Protein AF-0000000075213712 (afdb_homodimer)

Structure (mmCIF, N/CA/C/O backbone):
data_AF-0000000075213712-model_v1
#
loop_
_entity.id
_entity.type
_entity.pdbx_description
1 polymer A0A1T4L1N9_9FIRM
#
loop_
_atom_site.group_PDB
_atom_site.id
_atom_site.type_symbol
_atom_site.label_atom_id
_atom_site.label_alt_id
_atom_site.label_comp_id
_atom_site.label_asym_id
_atom_site.label_entity_id
_atom_site.label_seq_id
_atom_site.pdbx_PDB_ins_code
_atom_site.Cartn_x
_atom_site.Cartn_y
_atom_site.Cartn_z
_atom_site.occupancy
_atom_site.B_iso_or_equiv
_atom_site.auth_seq_id
_atom_site.auth_comp_id
_atom_site.auth_asym_id
_atom_site.auth_atom_id
_atom_site.pdbx_PDB_model_num
ATOM 1 N N . MET A 1 1 ? -7.969 30.125 -0.259 1 93.69 1 MET A N 1
ATOM 2 C CA . MET A 1 1 ? -7.184 28.891 -0.167 1 93.69 1 MET A CA 1
ATOM 3 C C . MET A 1 1 ? -7.098 28.203 -1.523 1 93.69 1 MET A C 1
ATOM 5 O O . MET A 1 1 ? -8.094 28.109 -2.24 1 93.69 1 MET A O 1
ATOM 9 N N . ASN A 1 2 ? -5.906 27.797 -1.93 1 97.62 2 ASN A N 1
ATOM 10 C CA . ASN A 1 2 ? -5.688 27.094 -3.189 1 97.62 2 ASN A CA 1
ATOM 11 C C . ASN A 1 2 ? -5.047 25.719 -2.963 1 97.62 2 ASN A C 1
ATOM 13 O O . ASN A 1 2 ? -4.152 25.578 -2.129 1 97.62 2 ASN A O 1
ATOM 17 N N . ILE A 1 3 ? -5.508 24.75 -3.732 1 98.44 3 ILE A N 1
ATOM 18 C CA . ILE A 1 3 ? -4.883 23.422 -3.725 1 98.44 3 ILE A CA 1
ATOM 19 C C . ILE A 1 3 ? -4.055 23.25 -4.996 1 98.44 3 ILE A C 1
ATOM 21 O O . ILE A 1 3 ? -4.555 23.438 -6.105 1 98.44 3 ILE A O 1
ATOM 25 N N . GLU A 1 4 ? -2.814 22.891 -4.785 1 97.81 4 GLU A N 1
ATOM 26 C CA . GLU A 1 4 ? -1.864 22.781 -5.887 1 97.81 4 GLU A CA 1
ATOM 27 C C . GLU A 1 4 ? -1.075 21.469 -5.805 1 97.81 4 GLU A C 1
ATOM 29 O O . GLU A 1 4 ? -0.96 20.875 -4.73 1 97.81 4 GLU A O 1
ATOM 34 N N . LYS A 1 5 ? -0.564 21.109 -6.992 1 97.94 5 LYS A N 1
ATOM 35 C CA . LYS A 1 5 ? 0.414 20.031 -6.992 1 97.94 5 LYS A CA 1
ATOM 36 C C . LYS A 1 5 ? 1.696 20.453 -6.277 1 97.94 5 LYS A C 1
ATOM 38 O O . LYS A 1 5 ? 2.162 21.578 -6.438 1 97.94 5 LYS A O 1
ATOM 43 N N . PHE A 1 6 ? 2.254 19.594 -5.527 1 98.62 6 PHE A N 1
ATOM 44 C CA . PHE A 1 6 ? 3.521 19.828 -4.848 1 98.62 6 PHE A CA 1
ATOM 45 C C . PHE A 1 6 ? 4.652 20 -5.852 1 98.62 6 PHE A C 1
ATOM 47 O O . PHE A 1 6 ? 4.902 19.109 -6.668 1 98.62 6 PHE A O 1
ATOM 54 N N . GLU A 1 7 ? 5.266 21.109 -5.844 1 98.19 7 GLU A N 1
ATOM 55 C CA . GLU A 1 7 ? 6.414 21.438 -6.68 1 98.19 7 GLU A CA 1
ATOM 56 C C . GLU A 1 7 ? 7.566 21.984 -5.848 1 98.19 7 GLU A C 1
ATOM 58 O O . GLU A 1 7 ? 7.418 22.219 -4.645 1 98.19 7 GLU A O 1
ATOM 63 N N . GLU A 1 8 ? 8.664 22.219 -6.508 1 98.12 8 GLU A N 1
ATOM 64 C CA . GLU A 1 8 ? 9.867 22.672 -5.816 1 98.12 8 GLU A CA 1
ATOM 65 C C . GLU A 1 8 ? 9.609 23.984 -5.07 1 98.12 8 GLU A C 1
ATOM 67 O O . GLU A 1 8 ? 10.164 24.203 -3.986 1 98.12 8 GLU A O 1
ATOM 72 N N . LYS A 1 9 ? 8.781 24.812 -5.57 1 98.25 9 LYS A N 1
ATOM 73 C CA . LYS A 1 9 ? 8.516 26.109 -4.953 1 98.25 9 LYS A CA 1
ATOM 74 C C . LYS A 1 9 ? 7.828 25.938 -3.6 1 98.25 9 LYS A C 1
ATOM 76 O O . LYS A 1 9 ? 7.809 26.859 -2.785 1 98.25 9 LYS A O 1
ATOM 81 N N . HIS A 1 10 ? 7.238 24.828 -3.391 1 98.62 10 HIS A N 1
ATOM 82 C CA . HIS A 1 10 ? 6.508 24.562 -2.154 1 98.62 10 HIS A CA 1
ATOM 83 C C . HIS A 1 10 ? 7.41 23.906 -1.115 1 98.62 10 HIS A C 1
ATOM 85 O O . HIS A 1 10 ? 7 23.703 0.031 1 98.62 10 HIS A O 1
ATOM 91 N N . LEU A 1 11 ? 8.594 23.516 -1.468 1 98.5 11 LEU A N 1
ATOM 92 C CA . LEU A 1 11 ? 9.453 22.641 -0.674 1 98.5 11 LEU A CA 1
ATOM 93 C C . LEU A 1 11 ? 9.719 23.25 0.701 1 98.5 11 LEU A C 1
ATOM 95 O O . LEU A 1 11 ? 9.609 22.547 1.718 1 98.5 11 LEU A O 1
ATOM 99 N N . ASP A 1 12 ? 10.07 24.516 0.761 1 98.62 12 ASP A N 1
ATOM 100 C CA . ASP A 1 12 ? 10.344 25.172 2.043 1 98.62 12 ASP A CA 1
ATOM 101 C C . ASP A 1 12 ? 9.133 25.078 2.969 1 98.62 12 ASP A C 1
ATOM 103 O O . ASP A 1 12 ? 9.273 24.797 4.156 1 98.62 12 ASP A O 1
ATOM 107 N N . GLY A 1 13 ? 7.984 25.391 2.459 1 98.69 13 GLY A N 1
ATOM 108 C CA . GLY A 1 13 ? 6.762 25.344 3.242 1 98.69 13 GLY A CA 1
ATOM 109 C C . GLY A 1 13 ? 6.406 23.953 3.736 1 98.69 13 GLY A C 1
ATOM 110 O O . GLY A 1 13 ? 6.027 23.781 4.895 1 98.69 13 GLY A O 1
ATOM 111 N N . VAL A 1 14 ? 6.551 22.969 2.904 1 98.75 14 VAL A N 1
ATOM 112 C CA . VAL A 1 14 ? 6.223 21.609 3.277 1 98.75 14 VAL A CA 1
ATOM 113 C C . VAL A 1 14 ? 7.219 21.094 4.316 1 98.75 14 VAL A C 1
ATOM 115 O O . VAL A 1 14 ? 6.844 20.391 5.254 1 98.75 14 VAL A O 1
ATOM 118 N N . GLU A 1 15 ? 8.508 21.469 4.09 1 98.62 15 GLU A N 1
ATOM 119 C CA . GLU A 1 15 ? 9.508 21.109 5.086 1 98.62 15 GLU A CA 1
ATOM 120 C C . GLU A 1 15 ? 9.164 21.703 6.449 1 98.62 15 GLU A C 1
ATOM 122 O O . GLU A 1 15 ? 9.305 21.031 7.477 1 98.62 15 GLU A O 1
ATOM 127 N N . LYS A 1 16 ? 8.75 22.938 6.469 1 98.62 16 LYS A N 1
ATOM 128 C CA . LYS A 1 16 ? 8.328 23.594 7.707 1 98.62 16 LYS A CA 1
ATOM 129 C C . LYS A 1 16 ? 7.176 22.828 8.367 1 98.62 16 LYS A C 1
ATOM 131 O O . LYS A 1 16 ? 7.176 22.625 9.578 1 98.62 16 LYS A O 1
ATOM 136 N N . ILE A 1 17 ? 6.242 22.438 7.609 1 98.69 17 ILE A N 1
ATOM 137 C CA . ILE A 1 17 ? 5.109 21.688 8.125 1 98.69 17 ILE A CA 1
ATOM 138 C C . ILE A 1 17 ? 5.598 20.359 8.727 1 98.69 17 ILE A C 1
ATOM 140 O O . ILE A 1 17 ? 5.195 20 9.836 1 98.69 17 ILE A O 1
ATOM 144 N N . GLU A 1 18 ? 6.441 19.672 7.957 1 97.94 18 GLU A N 1
ATOM 145 C CA . GLU A 1 18 ? 7.016 18.422 8.445 1 97.94 18 GLU A CA 1
ATOM 146 C C . GLU A 1 18 ? 7.648 18.594 9.82 1 97.94 18 GLU A C 1
ATOM 148 O O . GLU A 1 18 ? 7.297 17.891 10.773 1 97.94 18 GLU A O 1
ATOM 153 N N . LYS A 1 19 ? 8.477 19.625 9.992 1 97.56 19 LYS A N 1
ATOM 154 C CA . LYS A 1 19 ? 9.234 19.859 11.219 1 97.56 19 LYS A CA 1
ATOM 155 C C . LYS A 1 19 ? 8.312 20.281 12.352 1 97.56 19 LYS A C 1
ATOM 157 O O . LYS A 1 19 ? 8.578 19.969 13.516 1 97.56 19 LYS A O 1
ATOM 162 N N . THR A 1 20 ? 7.27 20.906 12.07 1 97.88 20 THR A N 1
ATOM 163 C CA . THR A 1 20 ? 6.352 21.438 13.07 1 97.88 20 THR A CA 1
ATOM 164 C C . THR A 1 20 ? 5.367 20.375 13.531 1 97.88 20 THR A C 1
ATOM 166 O O . THR A 1 20 ? 5.008 20.328 14.711 1 97.88 20 THR A O 1
ATOM 169 N N . CYS A 1 21 ? 4.977 19.484 12.648 1 96.56 21 CYS A N 1
ATOM 170 C CA . CYS A 1 21 ? 3.795 18.672 12.914 1 96.56 21 CYS A CA 1
ATOM 171 C C . CYS A 1 21 ? 4.184 17.234 13.25 1 96.56 21 CYS A C 1
ATOM 173 O O . CYS A 1 21 ? 3.385 16.484 13.812 1 96.56 21 CYS A O 1
ATOM 175 N N . PHE A 1 22 ? 5.387 16.781 12.891 1 93.44 22 PHE A N 1
ATOM 176 C CA . PHE A 1 22 ? 5.719 15.367 13.047 1 93.44 22 PHE A CA 1
ATOM 177 C C . PHE A 1 22 ? 6.949 15.195 13.93 1 93.44 22 PHE A C 1
ATOM 179 O O . PHE A 1 22 ? 7.914 15.953 13.805 1 93.44 22 PHE A O 1
ATOM 186 N N . ALA A 1 23 ? 6.883 14.164 14.789 1 89.62 23 ALA A N 1
ATOM 187 C CA . ALA A 1 23 ? 8.008 13.852 15.664 1 89.62 23 ALA A CA 1
ATOM 188 C C . ALA A 1 23 ? 9.211 13.352 14.859 1 89.62 23 ALA A C 1
ATOM 190 O O . ALA A 1 23 ? 10.359 13.609 15.219 1 89.62 23 ALA A O 1
ATOM 191 N N . HIS A 1 24 ? 9 12.695 13.766 1 89.31 24 HIS A N 1
ATOM 192 C CA . HIS A 1 24 ? 10.016 12.211 12.844 1 89.31 24 HIS A CA 1
ATOM 193 C C . HIS A 1 24 ? 9.75 12.68 11.422 1 89.31 24 HIS A C 1
ATOM 195 O O . HIS A 1 24 ? 9.258 11.914 10.594 1 89.31 24 HIS A O 1
ATOM 201 N N . PRO A 1 25 ? 10.148 13.852 11.133 1 94.75 25 PRO A N 1
ATOM 202 C CA . PRO A 1 25 ? 9.828 14.438 9.828 1 94.75 25 PRO A CA 1
ATOM 203 C C . PRO A 1 25 ? 10.617 13.797 8.688 1 94.75 25 PRO A C 1
ATOM 205 O O . PRO A 1 25 ? 11.758 13.367 8.883 1 94.75 25 PRO A O 1
ATOM 208 N N . TRP A 1 26 ? 9.984 13.711 7.496 1 94.19 26 TRP A N 1
ATOM 209 C CA . TRP A 1 26 ? 10.75 13.414 6.289 1 94.19 26 TRP A CA 1
ATOM 210 C C . TRP A 1 26 ? 11.836 14.461 6.059 1 94.19 26 TRP A C 1
ATOM 212 O O . TRP A 1 26 ? 11.617 15.656 6.297 1 94.19 26 TRP A O 1
ATOM 222 N N . SER A 1 27 ? 12.945 14.031 5.578 1 96.19 27 SER A N 1
ATOM 223 C CA . SER A 1 27 ? 14 14.977 5.219 1 96.19 27 SER A CA 1
ATOM 224 C C . SER A 1 27 ? 13.625 15.789 3.988 1 96.19 27 SER A C 1
ATOM 226 O O . SER A 1 27 ? 12.75 15.391 3.217 1 96.19 27 SER A O 1
ATOM 228 N N . ARG A 1 28 ? 14.297 16.859 3.881 1 97.12 28 ARG A N 1
ATOM 229 C CA . ARG A 1 28 ? 14.102 17.672 2.688 1 97.12 28 ARG A CA 1
ATOM 230 C C . ARG A 1 28 ? 14.344 16.859 1.421 1 97.12 28 ARG A C 1
ATOM 232 O O . ARG A 1 28 ? 13.609 16.984 0.441 1 97.12 28 ARG A O 1
ATOM 239 N N . GLU A 1 29 ? 15.344 16.031 1.454 1 96.19 29 GLU A N 1
ATOM 240 C CA . GLU A 1 29 ? 15.68 15.18 0.31 1 96.19 29 GLU A CA 1
ATOM 241 C C . GLU A 1 29 ? 14.555 14.195 0.009 1 96.19 29 GLU A C 1
ATOM 243 O O . GLU A 1 29 ? 14.195 13.992 -1.151 1 96.19 29 GLU A O 1
ATOM 248 N N . ASN A 1 30 ? 14.062 13.633 0.997 1 93.75 30 ASN A N 1
ATOM 249 C CA . ASN A 1 30 ? 12.953 12.703 0.818 1 93.75 30 ASN A CA 1
ATOM 250 C C . ASN A 1 30 ? 11.734 13.391 0.205 1 93.75 30 ASN A C 1
ATOM 252 O O . ASN A 1 30 ? 11.062 12.828 -0.663 1 93.75 30 ASN A O 1
ATOM 256 N N . LEU A 1 31 ? 11.5 14.625 0.677 1 97 31 LEU A N 1
ATOM 257 C CA . LEU A 1 31 ? 10.398 15.406 0.123 1 97 31 LEU A CA 1
ATOM 258 C C . LEU A 1 31 ? 10.656 15.75 -1.34 1 97 31 LEU A C 1
ATOM 260 O O . LEU A 1 31 ? 9.789 15.539 -2.193 1 97 31 LEU A O 1
ATOM 264 N N . LYS A 1 32 ? 11.789 16.219 -1.587 1 97 32 LYS A N 1
ATOM 265 C CA . LYS A 1 32 ? 12.156 16.625 -2.938 1 97 32 LYS A CA 1
ATOM 266 C C . LYS A 1 32 ? 12.055 15.461 -3.914 1 97 32 LYS A C 1
ATOM 268 O O . LYS A 1 32 ? 11.648 15.648 -5.062 1 97 32 LYS A O 1
ATOM 273 N N . ASN A 1 33 ? 12.375 14.297 -3.506 1 93.31 33 ASN A N 1
ATOM 274 C CA . ASN A 1 33 ? 12.383 13.102 -4.344 1 93.31 33 ASN A CA 1
ATOM 275 C C . ASN A 1 33 ? 10.969 12.703 -4.758 1 93.31 33 ASN A C 1
ATOM 277 O O . ASN A 1 33 ? 10.789 11.891 -5.668 1 93.31 33 ASN A O 1
ATOM 281 N N . GLN A 1 34 ? 10.031 13.25 -4.09 1 94.25 34 GLN A N 1
ATOM 282 C CA . GLN A 1 34 ? 8.656 12.938 -4.465 1 94.25 34 GLN A CA 1
ATOM 283 C C . GLN A 1 34 ? 8.227 13.727 -5.691 1 94.25 34 GLN A C 1
ATOM 285 O O . GLN A 1 34 ? 7.262 13.367 -6.367 1 94.25 34 GLN A O 1
ATOM 290 N N . ILE A 1 35 ? 8.867 14.82 -5.895 1 96 35 ILE A N 1
ATOM 291 C CA . ILE A 1 35 ? 8.461 15.734 -6.961 1 96 35 ILE A CA 1
ATOM 292 C C . ILE A 1 35 ? 8.727 15.078 -8.32 1 96 35 ILE A C 1
ATOM 294 O O . ILE A 1 35 ? 9.844 14.648 -8.602 1 96 35 ILE A O 1
ATOM 298 N N . GLY A 1 36 ? 7.625 14.906 -9.133 1 90.62 36 GLY A N 1
ATOM 299 C CA . GLY A 1 36 ? 7.793 14.414 -10.492 1 90.62 36 GLY A CA 1
ATOM 300 C C . GLY A 1 36 ? 7.645 12.906 -10.602 1 90.62 36 GLY A C 1
ATOM 301 O O . GLY A 1 36 ? 7.691 12.352 -11.695 1 90.62 36 GLY A O 1
ATOM 302 N N . LEU A 1 37 ? 7.508 12.25 -9.516 1 87.81 37 LEU A N 1
ATOM 303 C CA . LEU A 1 37 ? 7.285 10.812 -9.547 1 87.81 37 LEU A CA 1
ATOM 304 C C . LEU A 1 37 ? 5.832 10.492 -9.898 1 87.81 37 LEU A C 1
ATOM 306 O O . LEU A 1 37 ? 4.91 11.039 -9.289 1 87.81 37 LEU A O 1
ATOM 310 N N . ASP A 1 38 ? 5.609 9.617 -10.766 1 86.81 38 ASP A N 1
ATOM 311 C CA . ASP A 1 38 ? 4.273 9.266 -11.234 1 86.81 38 ASP A CA 1
ATOM 312 C C . ASP A 1 38 ? 3.469 8.578 -10.133 1 86.81 38 ASP A C 1
ATOM 314 O O . ASP A 1 38 ? 2.24 8.672 -10.109 1 86.81 38 ASP A O 1
ATOM 318 N N . THR A 1 39 ? 4.137 7.945 -9.234 1 88.25 39 THR A N 1
ATOM 319 C CA . THR A 1 39 ? 3.473 7.16 -8.195 1 88.25 39 THR A CA 1
ATOM 320 C C . THR A 1 39 ? 3.221 8.008 -6.953 1 88.25 39 THR A C 1
ATOM 322 O O . THR A 1 39 ? 2.641 7.527 -5.977 1 88.25 39 THR A O 1
ATOM 325 N N . SER A 1 40 ? 3.771 9.273 -6.984 1 93.12 40 SER A N 1
ATOM 326 C CA . SER A 1 40 ? 3.664 10.172 -5.836 1 93.12 40 SER A CA 1
ATOM 327 C C . SER A 1 40 ? 2.762 11.359 -6.145 1 93.12 40 SER A C 1
ATOM 329 O O . SER A 1 40 ? 3.104 12.211 -6.973 1 93.12 40 SER A O 1
ATOM 331 N N . HIS A 1 41 ? 1.652 11.391 -5.488 1 96.12 41 HIS A N 1
ATOM 332 C CA . HIS A 1 41 ? 0.682 12.461 -5.672 1 96.12 41 HIS A CA 1
ATOM 333 C C . HIS A 1 41 ? 0.57 13.328 -4.418 1 96.12 41 HIS A C 1
ATOM 335 O O . HIS A 1 41 ? -0.216 13.023 -3.52 1 96.12 41 HIS A O 1
ATOM 341 N N . PHE A 1 42 ? 1.349 14.406 -4.406 1 98.06 42 PHE A N 1
ATOM 342 C CA . PHE A 1 42 ? 1.343 15.336 -3.283 1 98.06 42 PHE A CA 1
ATOM 343 C C . PHE A 1 42 ? 0.606 16.609 -3.646 1 98.06 42 PHE A C 1
ATOM 345 O O . PHE A 1 42 ? 0.859 17.203 -4.699 1 98.06 42 PHE A O 1
ATOM 352 N N . LEU A 1 43 ? -0.251 17.016 -2.82 1 98.62 43 LEU A N 1
ATOM 353 C CA . LEU A 1 43 ? -0.953 18.281 -2.951 1 98.62 43 LEU A CA 1
ATOM 354 C C . LEU A 1 43 ? -0.601 19.219 -1.799 1 98.62 43 LEU A C 1
ATOM 356 O O . LEU A 1 43 ? -0.357 18.766 -0.678 1 98.62 43 LEU A O 1
ATOM 360 N N . VAL A 1 44 ? -0.623 20.484 -2.088 1 98.81 44 VAL A N 1
ATOM 361 C CA . VAL A 1 44 ? -0.374 21.516 -1.097 1 98.81 44 VAL A CA 1
ATOM 362 C C . VAL A 1 44 ? -1.537 22.516 -1.084 1 98.81 44 VAL A C 1
ATOM 364 O O . VAL A 1 44 ? -2.115 22.812 -2.131 1 98.81 44 VAL A O 1
ATOM 367 N N . ALA A 1 45 ? -1.883 22.922 0.06 1 98.88 45 ALA A N 1
ATOM 368 C CA . ALA A 1 45 ? -2.822 24.016 0.234 1 98.88 45 ALA A CA 1
ATOM 369 C C . ALA A 1 45 ? -2.09 25.312 0.582 1 98.88 45 ALA A C 1
ATOM 371 O O . ALA A 1 45 ? -1.289 25.344 1.519 1 98.88 45 ALA A O 1
ATOM 372 N N . THR A 1 46 ? -2.379 26.344 -0.174 1 98.69 46 THR A N 1
ATOM 373 C CA . THR A 1 46 ? -1.774 27.641 0.104 1 98.69 46 THR A CA 1
ATOM 374 C C . THR A 1 46 ? -2.838 28.656 0.509 1 98.69 46 THR A C 1
ATOM 376 O O . THR A 1 46 ? -3.957 28.641 -0.005 1 98.69 46 THR A O 1
ATOM 379 N N . VAL A 1 47 ? -2.471 29.438 1.471 1 98.19 47 VAL A N 1
ATOM 380 C CA . VAL A 1 47 ? -3.279 30.547 1.934 1 98.19 47 VAL A CA 1
ATOM 381 C C . VAL A 1 47 ? -2.463 31.844 1.867 1 98.19 47 VAL A C 1
ATOM 383 O O . VAL A 1 47 ? -1.432 31.969 2.533 1 98.19 47 VAL A O 1
ATOM 386 N N . ASP A 1 48 ? -2.928 32.75 1.019 1 96.19 48 ASP A N 1
ATOM 387 C CA . ASP A 1 48 ? -2.227 34.031 0.83 1 96.19 48 ASP A CA 1
ATOM 388 C C . ASP A 1 48 ? -0.771 33.812 0.433 1 96.19 48 ASP A C 1
ATOM 390 O O . ASP A 1 48 ? 0.137 34.406 0.999 1 96.19 48 ASP A O 1
ATOM 394 N N . GLY A 1 49 ? -0.525 32.719 -0.363 1 95.12 49 GLY A N 1
ATOM 395 C CA . GLY A 1 49 ? 0.787 32.438 -0.928 1 95.12 49 GLY A CA 1
ATOM 396 C C . GLY A 1 49 ? 1.659 31.578 -0.029 1 95.12 49 GLY A C 1
ATOM 397 O O . GLY A 1 49 ? 2.758 31.172 -0.418 1 95.12 49 GLY A O 1
ATOM 398 N N . ASN A 1 50 ? 1.124 31.297 1.15 1 97.75 50 ASN A N 1
ATOM 399 C CA . ASN A 1 50 ? 1.884 30.484 2.096 1 97.75 50 ASN A CA 1
ATOM 400 C C . ASN A 1 50 ? 1.383 29.047 2.127 1 97.75 50 ASN A C 1
ATOM 402 O O . ASN A 1 50 ? 0.175 28.812 2.084 1 97.75 50 ASN A O 1
ATOM 406 N N . VAL A 1 51 ? 2.328 28.156 2.199 1 98.75 51 VAL A N 1
ATOM 407 C CA . VAL A 1 51 ? 1.94 26.766 2.334 1 98.75 51 VAL A CA 1
ATOM 408 C C . VAL A 1 51 ? 1.354 26.516 3.723 1 98.75 51 VAL A C 1
ATOM 410 O O . VAL A 1 51 ? 2.047 26.672 4.73 1 98.75 51 VAL A O 1
ATOM 413 N N . ALA A 1 52 ? 0.1 26.156 3.771 1 98.88 52 ALA A N 1
ATOM 414 C CA . ALA A 1 52 ? -0.628 26 5.027 1 98.88 52 ALA A CA 1
ATOM 415 C C . ALA A 1 52 ? -0.749 24.531 5.41 1 98.88 52 ALA A C 1
ATOM 417 O O . ALA A 1 52 ? -0.834 24.188 6.594 1 98.88 52 ALA A O 1
ATOM 418 N N . GLY A 1 53 ? -0.785 23.625 4.418 1 98.88 53 GLY A N 1
ATOM 419 C CA . GLY A 1 53 ? -0.925 22.203 4.613 1 98.88 53 GLY A CA 1
ATOM 420 C C . GLY A 1 53 ? -0.571 21.391 3.377 1 98.88 53 GLY A C 1
ATOM 421 O O . GLY A 1 53 ? -0.373 21.953 2.299 1 98.88 53 GLY A O 1
ATOM 422 N N . TYR A 1 54 ? -0.467 20.078 3.547 1 98.88 54 TYR A N 1
ATOM 423 C CA . TYR A 1 54 ? -0.223 19.219 2.4 1 98.88 54 TYR A CA 1
ATOM 424 C C . TYR A 1 54 ? -0.696 17.797 2.684 1 98.88 54 TYR A C 1
ATOM 426 O O . TYR A 1 54 ? -1.029 17.453 3.822 1 98.88 54 TYR A O 1
ATOM 434 N N . MET A 1 55 ? -0.834 17.016 1.672 1 98.62 55 MET A N 1
ATOM 435 C CA . MET A 1 55 ? -1.163 15.594 1.73 1 98.62 55 MET A CA 1
ATOM 436 C C . MET A 1 55 ? -0.358 14.805 0.702 1 98.62 55 MET A C 1
ATOM 438 O O . MET A 1 55 ? -0.28 15.203 -0.464 1 98.62 55 MET A O 1
ATOM 442 N N . GLY A 1 56 ? 0.227 13.812 1.191 1 97.62 56 GLY A N 1
ATOM 443 C CA . GLY A 1 56 ? 0.912 12.891 0.306 1 97.62 56 GLY A CA 1
ATOM 444 C C . GLY A 1 56 ? 0.133 11.609 0.063 1 97.62 56 GLY A C 1
ATOM 445 O O . GLY A 1 56 ? -0.479 11.062 0.984 1 97.62 56 GLY A O 1
ATOM 446 N N . LEU A 1 57 ? 0.132 11.164 -1.152 1 97.25 57 LEU A N 1
ATOM 447 C CA . LEU A 1 57 ? -0.527 9.938 -1.586 1 97.25 57 LEU A C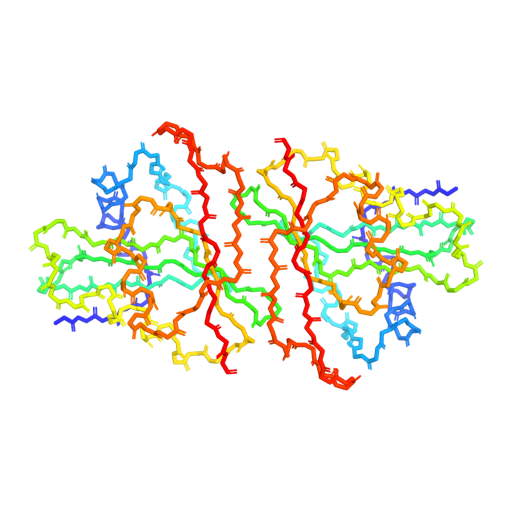A 1
ATOM 448 C C . LEU A 1 57 ? 0.358 9.156 -2.551 1 97.25 57 LEU A C 1
ATOM 450 O O . LEU A 1 57 ? 0.833 9.703 -3.547 1 97.25 57 LEU A O 1
ATOM 454 N N . GLN A 1 58 ? 0.649 7.898 -2.197 1 94.38 58 GLN A N 1
ATOM 455 C CA . GLN A 1 58 ? 1.31 6.984 -3.125 1 94.38 58 GLN A CA 1
ATOM 456 C C . GLN A 1 58 ? 0.291 6.133 -3.877 1 94.38 58 GLN A C 1
ATOM 458 O O . GLN A 1 58 ? -0.635 5.586 -3.273 1 94.38 58 GLN A O 1
ATOM 463 N N . ILE A 1 59 ? 0.474 6.051 -5.168 1 92 59 ILE A N 1
ATOM 464 C CA . ILE A 1 59 ? -0.473 5.281 -5.969 1 92 59 ILE A CA 1
ATOM 465 C C . ILE A 1 59 ? 0.249 4.121 -6.648 1 92 59 ILE A C 1
ATOM 467 O O . ILE A 1 59 ? 1.242 4.324 -7.348 1 92 59 ILE A O 1
ATOM 471 N N . PHE A 1 60 ? -0.315 2.973 -6.367 1 84.12 60 PHE A N 1
ATOM 472 C CA . PHE A 1 60 ? 0.18 1.749 -6.988 1 84.12 60 PHE A CA 1
ATOM 473 C C . PHE A 1 60 ? -0.977 0.865 -7.438 1 84.12 60 PHE A C 1
ATOM 475 O O . PHE A 1 60 ? -1.887 0.578 -6.66 1 84.12 60 PHE A O 1
ATOM 482 N N . GLY A 1 61 ? -0.935 0.428 -8.742 1 80.44 61 GLY A N 1
ATOM 483 C CA . GLY A 1 61 ? -1.952 -0.498 -9.219 1 80.44 61 GLY A CA 1
ATOM 484 C C . GLY A 1 61 ? -3.363 0.036 -9.062 1 80.44 61 GLY A C 1
ATOM 485 O O . GLY A 1 61 ? -4.285 -0.714 -8.727 1 80.44 61 GLY A O 1
ATOM 486 N N . GLY A 1 62 ? -3.477 1.355 -9.055 1 89.12 62 GLY A N 1
ATOM 487 C CA . GLY A 1 62 ? -4.793 1.954 -8.898 1 89.12 62 GLY A CA 1
ATOM 488 C C . GLY A 1 62 ? -5.246 2.047 -7.457 1 89.12 62 GLY A C 1
ATOM 489 O O . GLY A 1 62 ? -6.43 2.264 -7.184 1 89.12 62 GLY A O 1
ATOM 490 N N . GLU A 1 63 ? -4.379 1.789 -6.586 1 92.06 63 GLU A N 1
ATOM 491 C CA . GLU A 1 63 ? -4.645 1.886 -5.152 1 92.06 63 GLU A CA 1
ATOM 492 C C . GLU A 1 63 ? -3.859 3.033 -4.523 1 92.06 63 GLU A C 1
ATOM 494 O O . GLU A 1 63 ? -2.699 3.262 -4.867 1 92.06 63 GLU A O 1
ATOM 499 N N . GLY A 1 64 ? -4.469 3.752 -3.611 1 95.69 64 GLY A N 1
ATOM 500 C CA . GLY A 1 64 ? -3.84 4.906 -2.992 1 95.69 64 GLY A CA 1
ATOM 501 C C . GLY A 1 64 ? -3.492 4.688 -1.532 1 95.69 64 GLY A C 1
ATOM 502 O O . GLY A 1 64 ? -4.305 4.164 -0.768 1 95.69 64 GLY A O 1
ATOM 503 N N . TYR A 1 65 ? -2.312 5.152 -1.138 1 96 65 TYR A N 1
ATOM 504 C CA . TYR A 1 65 ? -1.819 5.039 0.23 1 96 65 TYR A CA 1
ATOM 505 C C . TYR A 1 65 ? -1.414 6.402 0.779 1 96 65 TYR A C 1
ATOM 507 O O . TYR A 1 65 ? -0.439 7 0.318 1 96 65 TYR A O 1
ATOM 515 N N . VAL A 1 66 ? -2.123 6.84 1.73 1 97.31 66 VAL A N 1
ATOM 516 C CA . VAL A 1 66 ? -1.843 8.148 2.316 1 97.31 66 VAL A CA 1
ATOM 517 C C . VAL A 1 66 ? -0.562 8.078 3.146 1 97.31 66 VAL A C 1
ATOM 519 O O . VAL A 1 66 ? -0.431 7.223 4.027 1 97.31 66 VAL A O 1
ATOM 522 N N . THR A 1 67 ? 0.322 8.945 2.867 1 94.75 67 THR A N 1
ATOM 523 C CA . THR A 1 67 ? 1.572 8.969 3.617 1 94.75 67 THR A CA 1
ATOM 524 C C . THR A 1 67 ? 1.503 9.984 4.75 1 94.75 67 THR A C 1
ATOM 526 O O . THR A 1 67 ? 1.849 9.68 5.891 1 94.75 67 THR A O 1
ATOM 529 N N . ASN A 1 68 ? 1.057 11.172 4.43 1 95.12 68 ASN A N 1
ATOM 530 C CA . ASN A 1 68 ? 0.99 12.258 5.398 1 95.12 68 ASN A CA 1
ATOM 531 C C . ASN A 1 68 ? -0.146 13.227 5.078 1 95.12 68 ASN A C 1
ATOM 533 O O . ASN A 1 68 ? -0.437 13.484 3.906 1 95.12 68 ASN A O 1
ATOM 537 N N . VAL A 1 69 ? -0.729 13.719 6.078 1 98.12 69 VAL A N 1
ATOM 538 C CA . VAL A 1 69 ? -1.629 14.867 6.043 1 98.12 69 VAL A CA 1
ATOM 539 C C . VAL A 1 69 ? -1.316 15.805 7.207 1 98.12 69 VAL A C 1
ATOM 541 O O . VAL A 1 69 ? -1.31 15.383 8.367 1 98.12 69 VAL A O 1
ATOM 544 N N . ALA A 1 70 ? -1.009 17 6.875 1 98.38 70 ALA A N 1
ATOM 545 C CA . ALA A 1 70 ? -0.659 17.922 7.953 1 98.38 70 ALA A CA 1
ATOM 546 C C . ALA A 1 70 ? -1.018 19.359 7.582 1 98.38 70 ALA A C 1
ATOM 548 O O . ALA A 1 70 ? -0.916 19.75 6.418 1 98.38 70 ALA A O 1
ATOM 549 N N . VAL A 1 71 ? -1.469 20.047 8.531 1 98.75 71 VAL A N 1
ATOM 550 C CA . VAL A 1 71 ? -1.78 21.469 8.438 1 98.75 71 VAL A CA 1
ATOM 551 C C . VAL A 1 71 ? -1.078 22.234 9.562 1 98.75 71 VAL A C 1
ATOM 553 O O . VAL A 1 71 ? -1.062 21.781 10.711 1 98.75 71 VAL A O 1
ATOM 556 N N . LEU A 1 72 ? -0.482 23.312 9.25 1 98.69 72 LEU A N 1
ATOM 557 C CA . LEU A 1 72 ? 0.125 24.141 10.289 1 98.69 72 LEU A CA 1
ATOM 558 C C . LEU A 1 72 ? -0.903 24.531 11.344 1 98.69 72 LEU A C 1
ATOM 560 O O . LEU A 1 72 ? -2.051 24.844 11.016 1 98.69 72 LEU A O 1
ATOM 564 N N . PRO A 1 73 ? -0.438 24.609 12.602 1 98 73 PRO A N 1
ATOM 565 C CA . PRO A 1 73 ? -1.366 24.891 13.695 1 98 73 PRO A CA 1
ATOM 566 C C . PRO A 1 73 ? -2.18 26.172 13.477 1 98 73 PRO A C 1
ATOM 568 O O . PRO A 1 73 ? -3.387 26.188 13.727 1 98 73 PRO A O 1
ATOM 571 N N . GLU A 1 74 ? -1.654 27.156 12.961 1 97.62 74 GLU A N 1
ATOM 572 C CA . GLU A 1 74 ? -2.307 28.453 12.82 1 97.62 74 GLU A CA 1
ATOM 573 C C . GLU A 1 74 ? -3.375 28.422 11.734 1 97.62 74 GLU A C 1
ATOM 575 O O . GLU A 1 74 ? -4.188 29.344 11.625 1 97.62 74 GLU A O 1
ATOM 580 N N . TYR A 1 75 ? -3.414 27.359 10.969 1 98.25 75 TYR A N 1
ATOM 581 C CA . TYR A 1 75 ? -4.375 27.25 9.883 1 98.25 75 TYR A CA 1
ATOM 582 C C . TYR A 1 75 ? -5.383 26.141 10.141 1 98.25 75 TYR A C 1
ATOM 584 O O . TYR A 1 75 ? -6.195 25.812 9.273 1 98.25 75 TYR A O 1
ATOM 592 N N . ARG A 1 76 ? -5.344 25.484 11.273 1 97.12 76 ARG A N 1
ATOM 593 C CA . ARG A 1 76 ? -6.188 24.328 11.555 1 97.12 76 ARG A CA 1
ATOM 594 C C . ARG A 1 76 ? -7.629 24.766 11.828 1 97.12 76 ARG A C 1
ATOM 596 O O . ARG A 1 76 ? -7.902 25.953 12.008 1 97.12 76 ARG A O 1
ATOM 603 N N . LYS A 1 77 ? -8.523 23.828 11.672 1 96.5 77 LYS A N 1
ATOM 604 C CA . LYS A 1 77 ? -9.953 24 11.906 1 96.5 77 LYS A CA 1
ATOM 605 C C . LYS A 1 77 ? -10.562 24.969 10.891 1 96.5 77 LYS A C 1
ATOM 607 O O . LYS A 1 77 ? -11.5 25.703 11.211 1 96.5 77 LYS A O 1
ATOM 612 N N . GLN A 1 78 ? -10.016 24.969 9.758 1 97.25 78 GLN A N 1
ATOM 613 C CA . GLN A 1 78 ? -10.516 25.812 8.68 1 97.25 78 GLN A CA 1
ATOM 614 C C . GLN A 1 78 ? -10.883 24.984 7.453 1 97.25 78 GLN A C 1
ATOM 616 O O . GLN A 1 78 ? -11.102 25.531 6.367 1 97.25 78 GLN A O 1
ATOM 621 N N . GLY A 1 79 ? -10.828 23.656 7.562 1 98 79 GLY A N 1
ATOM 622 C CA . GLY A 1 79 ? -11.266 22.781 6.496 1 98 79 GLY A CA 1
ATOM 623 C C . GLY A 1 79 ? -10.172 22.453 5.5 1 98 79 GLY A C 1
ATOM 624 O O . GLY A 1 79 ? -10.438 21.875 4.438 1 98 79 GLY A O 1
ATOM 625 N N . ILE A 1 80 ? -8.945 22.75 5.797 1 98.62 80 ILE A N 1
ATOM 626 C CA . ILE A 1 80 ? -7.84 22.609 4.852 1 98.62 80 ILE A CA 1
ATOM 627 C C . ILE A 1 80 ? -7.547 21.125 4.609 1 98.62 80 ILE A C 1
ATOM 629 O O . ILE A 1 80 ? -7.461 20.688 3.459 1 98.62 80 ILE A O 1
ATOM 633 N N . ALA A 1 81 ? -7.445 20.391 5.652 1 98.69 81 ALA A N 1
ATOM 634 C CA . ALA A 1 81 ? -7.156 18.969 5.5 1 98.69 81 ALA A CA 1
ATOM 635 C C . ALA A 1 81 ? -8.266 18.266 4.727 1 98.69 81 ALA A C 1
ATOM 637 O O . ALA A 1 81 ? -7.992 17.453 3.832 1 98.69 81 ALA A O 1
ATOM 638 N N . GLU A 1 82 ? -9.469 18.609 5.074 1 98.62 82 GLU A N 1
ATOM 639 C CA . GLU A 1 82 ? -10.602 18.031 4.367 1 98.62 82 GLU A CA 1
ATOM 640 C C . GLU A 1 82 ? -10.555 18.359 2.877 1 98.62 82 GLU A C 1
ATOM 642 O O . GLU A 1 82 ? -10.805 17.5 2.033 1 98.62 82 GLU A O 1
ATOM 647 N N . SER A 1 83 ? -10.242 19.562 2.559 1 98.69 83 SER A N 1
ATOM 648 C CA . SER A 1 83 ? -10.164 20 1.168 1 98.69 83 SER A CA 1
ATOM 649 C C . SER A 1 83 ? -9.086 19.234 0.411 1 98.69 83 SER A C 1
ATOM 651 O O . SER A 1 83 ? -9.273 18.875 -0.753 1 98.69 83 SER A O 1
ATOM 653 N N . LEU A 1 84 ? -7.945 19 1.038 1 98.75 84 LEU A N 1
ATOM 654 C CA . LEU A 1 84 ? -6.867 18.219 0.43 1 98.75 84 LEU A CA 1
ATOM 655 C C . LEU A 1 84 ? -7.316 16.797 0.137 1 98.75 84 LEU A C 1
ATOM 657 O O . LEU A 1 84 ? -7.086 16.281 -0.96 1 98.75 84 LEU A O 1
ATOM 661 N N . ILE A 1 85 ? -8.008 16.203 1.102 1 98.62 85 ILE A N 1
ATOM 662 C CA . ILE A 1 85 ? -8.477 14.82 0.958 1 98.62 85 ILE A CA 1
ATOM 663 C C . ILE A 1 85 ? -9.5 14.742 -0.172 1 98.62 85 ILE A C 1
ATOM 665 O O . ILE A 1 85 ? -9.391 13.891 -1.056 1 98.62 85 ILE A O 1
ATOM 669 N N . ARG A 1 86 ? -10.406 15.672 -0.21 1 98.44 86 ARG A N 1
ATOM 670 C CA . ARG A 1 86 ? -11.453 15.68 -1.228 1 98.44 86 ARG A CA 1
ATOM 671 C C . ARG A 1 86 ? -10.867 15.898 -2.617 1 98.44 86 ARG A C 1
ATOM 673 O O . ARG A 1 86 ? -11.344 15.32 -3.598 1 98.44 86 ARG A O 1
ATOM 680 N N . GLU A 1 87 ? -9.883 16.719 -2.686 1 98.44 87 GLU A N 1
ATOM 681 C CA . GLU A 1 87 ? -9.227 16.938 -3.973 1 98.44 87 GLU A CA 1
ATOM 682 C C . GLU A 1 87 ? -8.578 15.648 -4.484 1 98.44 87 GLU A C 1
ATOM 684 O O . GLU A 1 87 ? -8.68 15.328 -5.672 1 98.44 87 GLU A O 1
ATOM 689 N N . GLN A 1 88 ? -7.895 14.891 -3.555 1 97.69 88 GLN A N 1
ATOM 690 C CA . GLN A 1 88 ? -7.281 13.617 -3.936 1 97.69 88 GLN A CA 1
ATOM 691 C C . GLN A 1 88 ? -8.328 12.625 -4.426 1 97.69 88 GLN A C 1
ATOM 693 O O . GLN A 1 88 ? -8.07 11.844 -5.344 1 97.69 88 GLN A O 1
ATOM 698 N N . MET A 1 89 ? -9.508 12.719 -3.906 1 97.44 89 MET A N 1
ATOM 699 C CA . MET A 1 89 ? -10.57 11.75 -4.164 1 97.44 89 MET A CA 1
ATOM 700 C C . MET A 1 89 ? -11.211 11.992 -5.527 1 97.44 89 MET A C 1
ATOM 702 O O . MET A 1 89 ? -11.953 11.148 -6.027 1 97.44 89 MET A O 1
ATOM 706 N N . LYS A 1 90 ? -10.891 13.117 -6.113 1 96.69 90 LYS A N 1
ATOM 707 C CA . LYS A 1 90 ? -11.391 13.375 -7.461 1 96.69 90 LYS A CA 1
ATOM 708 C C . LYS A 1 90 ? -10.75 12.438 -8.477 1 96.69 90 LYS A C 1
ATOM 710 O O . LYS A 1 90 ? -11.32 12.188 -9.539 1 96.69 90 LYS A O 1
ATOM 715 N N . ASN A 1 91 ? -9.547 12 -8.211 1 92 91 ASN A N 1
ATOM 716 C CA . ASN A 1 91 ? -8.898 10.977 -9.023 1 92 91 ASN A CA 1
ATOM 717 C C . ASN A 1 91 ? -9.328 9.578 -8.602 1 92 91 ASN A C 1
ATOM 719 O O . ASN A 1 91 ? -8.812 9.031 -7.625 1 92 91 ASN A O 1
ATOM 723 N N . LYS A 1 92 ? -10.141 8.938 -9.414 1 91.75 92 LYS A N 1
ATOM 724 C CA . LYS A 1 92 ? -10.711 7.652 -9.023 1 91.75 92 LYS A CA 1
ATOM 725 C C . LYS A 1 92 ? -9.641 6.559 -9.031 1 91.75 92 LYS A C 1
ATOM 727 O O . LYS A 1 92 ? -8.766 6.547 -9.898 1 91.75 92 LYS A O 1
ATOM 732 N N . MET A 1 93 ? -9.734 5.738 -8.055 1 93.81 93 MET A N 1
ATOM 733 C CA . MET A 1 93 ? -8.906 4.551 -7.883 1 93.81 93 MET A CA 1
ATOM 734 C C . MET A 1 93 ? -9.688 3.432 -7.203 1 93.81 93 MET A C 1
ATOM 736 O O . MET A 1 93 ? -10.891 3.559 -6.98 1 93.81 93 MET A O 1
ATOM 740 N N . SER A 1 94 ? -9.109 2.355 -6.996 1 92.19 94 SER A N 1
ATOM 741 C CA . SER A 1 94 ? -9.812 1.269 -6.32 1 92.19 94 SER A CA 1
ATOM 742 C C . SER A 1 94 ? -10.172 1.649 -4.891 1 92.19 94 SER A C 1
ATOM 744 O O . SER A 1 94 ? -11.328 1.508 -4.477 1 92.19 94 SER A O 1
ATOM 746 N N . PHE A 1 95 ? -9.141 2.133 -4.195 1 96 95 PHE A N 1
ATOM 747 C CA . PHE A 1 95 ? -9.344 2.607 -2.832 1 96 95 PHE A CA 1
ATOM 748 C C . PHE A 1 95 ? -8.227 3.547 -2.408 1 96 95 PHE A C 1
ATOM 750 O O . PHE A 1 95 ? -7.207 3.658 -3.096 1 96 95 PHE A O 1
ATOM 757 N N . ILE A 1 96 ? -8.43 4.281 -1.378 1 97.81 96 ILE A N 1
ATOM 758 C CA . ILE A 1 96 ? -7.406 4.988 -0.61 1 97.81 96 ILE A CA 1
ATOM 759 C C . ILE A 1 96 ? -7.375 4.453 0.82 1 97.81 96 ILE A C 1
ATOM 761 O O . ILE A 1 96 ? -8.422 4.27 1.444 1 97.81 96 ILE A O 1
ATOM 765 N N . THR A 1 97 ? -6.25 4.176 1.287 1 97.56 97 THR A N 1
ATOM 766 C CA . THR A 1 97 ? -6.141 3.633 2.637 1 97.56 97 THR A CA 1
ATOM 767 C C . THR A 1 97 ? -5.023 4.332 3.41 1 97.56 97 THR A C 1
ATOM 769 O O . THR A 1 97 ? -4.199 5.035 2.822 1 97.56 97 THR A O 1
ATOM 772 N N . LEU A 1 98 ? -5.051 4.199 4.715 1 97.44 98 LEU A N 1
ATOM 773 C CA . LEU A 1 98 ? -4.055 4.809 5.594 1 97.44 98 LEU A CA 1
ATOM 774 C C . LEU A 1 98 ? -4.008 4.098 6.941 1 97.44 98 LEU A C 1
ATOM 776 O O . LEU A 1 98 ? -4.875 3.27 7.242 1 97.44 98 LEU A O 1
ATOM 780 N N . GLU A 1 99 ? -3.049 4.395 7.699 1 96.62 99 GLU A N 1
ATOM 781 C CA . GLU A 1 99 ? -2.924 4.059 9.117 1 96.62 99 GLU A CA 1
ATOM 782 C C . GLU A 1 99 ? -2.951 5.312 9.984 1 96.62 99 GLU A C 1
ATOM 784 O O . GLU A 1 99 ? -2.311 6.312 9.656 1 96.62 99 GLU A O 1
ATOM 789 N N . VAL A 1 100 ? -3.664 5.277 11.055 1 97.69 100 VAL A N 1
ATOM 790 C CA . VAL A 1 100 ? -3.762 6.41 11.977 1 97.69 100 VAL A CA 1
ATOM 791 C C . VAL A 1 100 ? -3.705 5.914 13.414 1 97.69 100 VAL A C 1
ATOM 793 O O . VAL A 1 100 ? -4.273 4.871 13.742 1 97.69 100 VAL A O 1
ATOM 796 N N . ARG A 1 101 ? -2.953 6.637 14.234 1 96.56 101 ARG A N 1
ATOM 797 C CA . ARG A 1 101 ? -2.914 6.297 15.648 1 96.56 101 ARG A CA 1
ATOM 798 C C . ARG A 1 101 ? -4.32 6.223 16.234 1 96.56 101 ARG A C 1
ATOM 800 O O . ARG A 1 101 ? -5.156 7.09 15.969 1 96.56 101 ARG A O 1
ATOM 807 N N . GLU A 1 102 ? -4.555 5.234 16.984 1 97.12 102 GLU A N 1
ATOM 808 C CA . GLU A 1 102 ? -5.867 5.059 17.609 1 97.12 102 GLU A CA 1
ATOM 809 C C . GLU A 1 102 ? -6.223 6.246 18.5 1 97.12 102 GLU A C 1
ATOM 811 O O . GLU A 1 102 ? -7.402 6.566 18.672 1 97.12 102 GLU A O 1
ATOM 816 N N . SER A 1 103 ? -5.223 6.961 19.047 1 97 103 SER A N 1
ATOM 817 C CA . SER A 1 103 ? -5.445 8.102 19.938 1 97 103 SER A CA 1
ATOM 818 C C . SER A 1 103 ? -5.695 9.383 19.141 1 97 103 SER A C 1
ATOM 820 O O . SER A 1 103 ? -6.125 10.391 19.688 1 97 103 SER A O 1
ATOM 822 N N . ASN A 1 104 ? -5.422 9.344 17.859 1 95.94 104 ASN A N 1
ATOM 823 C CA . ASN A 1 104 ? -5.582 10.539 17.031 1 95.94 104 ASN A CA 1
ATOM 824 C C . ASN A 1 104 ? -7.035 10.75 16.625 1 95.94 104 ASN A C 1
ATOM 826 O O . ASN A 1 104 ? -7.375 10.656 15.438 1 95.94 104 ASN A O 1
ATOM 830 N N . LEU A 1 105 ? -7.809 11.102 17.516 1 97.5 105 LEU A N 1
ATOM 831 C CA . LEU A 1 105 ? -9.258 11.188 17.359 1 97.5 105 LEU A CA 1
ATOM 832 C C . LEU A 1 105 ? -9.625 12.242 16.328 1 97.5 105 LEU A C 1
ATOM 834 O O . LEU A 1 105 ? -10.523 12.039 15.508 1 97.5 105 LEU A O 1
ATOM 838 N N . PRO A 1 106 ? -8.953 13.422 16.312 1 96.25 106 PRO A N 1
ATOM 839 C CA . PRO A 1 106 ? -9.281 14.422 15.297 1 96.25 106 PRO A CA 1
ATOM 840 C C . PRO A 1 106 ? -9.078 13.906 13.875 1 96.25 106 PRO A C 1
ATOM 842 O O . PRO A 1 106 ? -9.906 14.164 12.992 1 96.25 106 PRO A O 1
ATOM 845 N N . ALA A 1 107 ? -7.973 13.203 13.609 1 97.44 107 ALA A N 1
ATOM 846 C CA . ALA A 1 107 ? -7.723 12.641 12.289 1 97.44 107 ALA A CA 1
ATOM 847 C C . ALA A 1 107 ? -8.773 11.586 11.938 1 97.44 107 ALA A C 1
ATOM 849 O O . ALA A 1 107 ? -9.289 11.562 10.82 1 97.44 107 ALA A O 1
ATOM 850 N N . ILE A 1 108 ? -9.047 10.719 12.875 1 98.38 108 ILE A N 1
ATOM 851 C CA . ILE A 1 108 ? -10.047 9.68 12.672 1 98.38 108 ILE A CA 1
ATOM 852 C C . ILE A 1 108 ? -11.391 10.312 12.305 1 98.38 108 ILE A C 1
ATOM 854 O O . ILE A 1 108 ? -12.055 9.867 11.367 1 98.38 108 ILE A O 1
ATOM 858 N N . SER A 1 109 ? -11.781 11.328 13.062 1 98.31 109 SER A N 1
ATOM 859 C CA . SER A 1 109 ? -13.016 12.055 12.781 1 98.31 109 SER A CA 1
ATOM 860 C C . SER A 1 109 ? -13 12.656 11.383 1 98.31 109 SER A C 1
ATOM 862 O O . SER A 1 109 ? -14 12.586 10.656 1 98.31 109 SER A O 1
ATOM 864 N N . LEU A 1 110 ? -11.945 13.234 11 1 98.25 110 LEU A N 1
ATOM 865 C CA . LEU A 1 110 ? -11.773 13.836 9.68 1 98.25 110 LEU A CA 1
ATOM 866 C C . LEU A 1 110 ? -11.977 12.797 8.586 1 98.25 110 LEU A C 1
ATOM 868 O O . LEU A 1 110 ? -12.75 13.008 7.652 1 98.25 110 LEU A O 1
ATOM 872 N N . TYR A 1 111 ? -11.219 11.68 8.695 1 98.69 111 TYR A N 1
ATOM 873 C CA . TYR A 1 111 ? -11.305 10.641 7.672 1 98.69 111 TYR A CA 1
ATOM 874 C C . TYR A 1 111 ? -12.711 10.047 7.613 1 98.69 111 TYR A C 1
ATOM 876 O O . TYR A 1 111 ? -13.227 9.766 6.531 1 98.69 111 TYR A O 1
ATOM 884 N N . THR A 1 112 ? -13.289 9.883 8.805 1 98.69 112 THR A N 1
ATOM 885 C CA . THR A 1 112 ? -14.664 9.398 8.852 1 98.69 112 THR A CA 1
ATOM 886 C C . THR A 1 112 ? -15.602 10.352 8.125 1 98.69 112 THR A C 1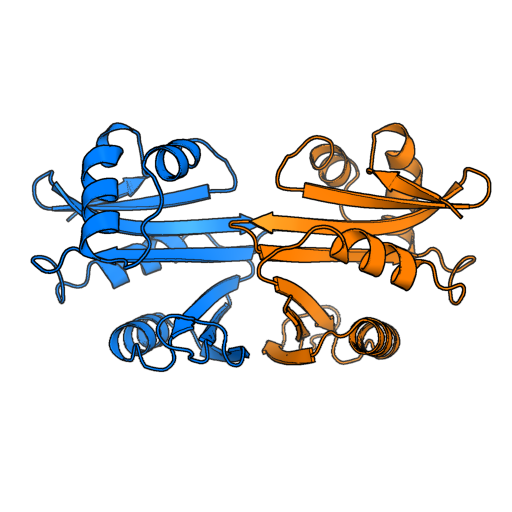
ATOM 888 O O . THR A 1 112 ? -16.438 9.93 7.324 1 98.69 112 THR A O 1
ATOM 891 N N . LYS A 1 113 ? -15.461 11.586 8.422 1 98.31 113 LYS A N 1
ATOM 892 C CA . LYS A 1 113 ? -16.266 12.617 7.773 1 98.31 113 LYS A CA 1
ATOM 893 C C . LYS A 1 113 ? -16.109 12.562 6.254 1 98.31 113 LYS A C 1
ATOM 895 O O . LYS A 1 113 ? -17.062 12.828 5.516 1 98.31 113 LYS A O 1
ATOM 900 N N . CYS A 1 114 ? -14.938 12.211 5.773 1 98.44 114 CYS A N 1
ATOM 901 C CA . CYS A 1 114 ? -14.648 12.156 4.348 1 98.44 114 CYS A CA 1
ATOM 902 C C . CYS A 1 114 ? -15.117 10.836 3.744 1 98.44 114 CYS A C 1
ATOM 904 O O . CYS A 1 114 ? -14.938 10.594 2.551 1 98.44 114 CYS A O 1
ATOM 906 N N . GLY A 1 115 ? -15.609 9.875 4.543 1 98.31 115 GLY A N 1
ATOM 907 C CA . GLY A 1 115 ? -16.203 8.656 4.016 1 98.31 115 GLY A CA 1
ATOM 908 C C . GLY A 1 115 ? -15.336 7.43 4.211 1 98.31 115 GLY A C 1
ATOM 909 O O . GLY A 1 115 ? -15.672 6.34 3.746 1 98.31 115 GLY A O 1
ATOM 910 N N . PHE A 1 116 ? -14.227 7.617 4.883 1 98.62 116 PHE A N 1
ATOM 911 C CA . PHE A 1 116 ? -13.391 6.465 5.203 1 98.62 116 PHE A CA 1
ATOM 912 C C . PHE A 1 116 ? -14.047 5.602 6.277 1 98.62 116 PHE A C 1
ATOM 914 O O . PHE A 1 116 ? -14.781 6.113 7.125 1 98.62 116 PHE A O 1
ATOM 921 N N . LYS A 1 117 ? -13.688 4.316 6.285 1 98.12 117 LYS A N 1
ATOM 922 C CA . LYS A 1 117 ? -14.18 3.369 7.281 1 98.12 117 LYS A CA 1
ATOM 923 C C . LYS A 1 117 ? -13.023 2.615 7.934 1 98.12 117 LYS A C 1
ATOM 925 O O . LYS A 1 117 ? -11.992 2.373 7.301 1 98.12 117 LYS A O 1
ATOM 930 N N . ASN A 1 118 ? -13.211 2.256 9.172 1 98.12 118 ASN A N 1
ATOM 931 C CA . ASN A 1 118 ? -12.281 1.361 9.852 1 98.12 118 ASN A CA 1
ATOM 932 C C . ASN A 1 118 ? -12.359 -0.057 9.297 1 98.12 118 ASN A C 1
ATOM 934 O O . ASN A 1 118 ? -13.43 -0.67 9.297 1 98.12 118 ASN A O 1
ATOM 938 N N . VAL A 1 119 ? -11.219 -0.55 8.828 1 98.12 119 VAL A N 1
ATOM 939 C CA . VAL A 1 119 ? -11.273 -1.881 8.234 1 98.12 119 VAL A CA 1
ATOM 940 C C . VAL A 1 119 ? -10.359 -2.832 9 1 98.12 119 VAL A C 1
ATOM 942 O O . VAL A 1 119 ? -10.281 -4.02 8.68 1 98.12 119 VAL A O 1
ATOM 945 N N . GLY A 1 120 ? -9.672 -2.297 10.023 1 97.81 120 GLY A N 1
ATOM 946 C CA . GLY A 1 120 ? -8.781 -3.172 10.773 1 97.81 120 GLY A CA 1
ATOM 947 C C . GLY A 1 120 ? -7.863 -2.424 11.711 1 97.81 120 GLY A C 1
ATOM 948 O O . GLY A 1 120 ? -7.988 -1.208 11.875 1 97.81 120 GLY A O 1
ATOM 949 N N . ILE A 1 121 ? -7.02 -3.227 12.367 1 97.44 121 ILE A N 1
ATOM 950 C CA . ILE A 1 121 ? -6.082 -2.695 13.352 1 97.44 121 ILE A CA 1
ATOM 951 C C . ILE A 1 121 ? -4.723 -3.373 13.188 1 97.44 121 ILE A C 1
ATOM 953 O O . ILE A 1 121 ? -4.648 -4.59 12.992 1 97.44 121 ILE A O 1
ATOM 957 N N . ARG A 1 122 ? -3.68 -2.617 13.242 1 95.69 122 ARG A N 1
ATOM 958 C CA . ARG A 1 122 ? -2.322 -3.135 13.375 1 95.69 122 ARG A CA 1
ATOM 959 C C . ARG A 1 122 ? -1.806 -2.967 14.797 1 95.69 122 ARG A C 1
ATOM 961 O O . ARG A 1 122 ? -1.476 -1.856 15.219 1 95.69 122 ARG A O 1
ATOM 968 N N . PRO A 1 123 ? -1.63 -3.965 15.469 1 93.94 123 PRO A N 1
ATOM 969 C CA . PRO A 1 123 ? -1.241 -3.859 16.875 1 93.94 123 PRO A CA 1
ATOM 970 C C . PRO A 1 123 ? 0.183 -3.342 17.062 1 93.94 123 PRO A C 1
ATOM 972 O O . PRO A 1 123 ? 1.084 -3.721 16.297 1 93.94 123 PRO A O 1
ATOM 975 N N . ASN A 1 124 ? 0.42 -2.385 18.047 1 94 124 ASN A N 1
ATOM 976 C CA . ASN A 1 124 ? 1.725 -1.865 18.438 1 94 124 ASN A CA 1
ATOM 977 C C . ASN A 1 124 ? 2.508 -1.342 17.234 1 94 124 ASN A C 1
ATOM 979 O O . ASN A 1 124 ? 3.717 -1.557 17.141 1 94 124 ASN A O 1
ATOM 983 N N . PHE A 1 125 ? 1.766 -0.776 16.391 1 93.38 125 PHE A N 1
ATOM 984 C CA . PHE A 1 125 ? 2.334 -0.317 15.125 1 93.38 125 PHE A CA 1
ATOM 985 C C . PHE A 1 125 ? 3.234 0.893 15.352 1 93.38 125 PHE A C 1
ATOM 987 O O . PHE A 1 125 ? 4.336 0.962 14.797 1 93.38 125 PHE A O 1
ATOM 994 N N . TYR A 1 126 ? 2.693 1.82 16.062 1 92.12 126 TYR A N 1
ATOM 995 C CA . TYR A 1 126 ? 3.445 3.045 16.328 1 92.12 126 TYR A CA 1
ATOM 996 C C . TYR A 1 126 ? 4.348 2.883 17.547 1 92.12 126 TYR A C 1
ATOM 998 O O . TYR A 1 126 ? 4.031 2.119 18.453 1 92.12 126 TYR A O 1
ATOM 1006 N N . SER A 1 127 ? 5.418 3.707 17.406 1 87.75 127 SER A N 1
ATOM 1007 C CA . SER A 1 127 ? 6.332 3.793 18.547 1 87.75 127 SER A CA 1
ATOM 1008 C C . SER A 1 127 ? 6.367 5.203 19.125 1 87.75 127 SER A C 1
ATOM 1010 O O . SER A 1 127 ? 5.91 6.152 18.484 1 87.75 127 SER A O 1
ATOM 1012 N N . ALA A 1 128 ? 6.848 5.41 20.344 1 87.06 128 ALA A N 1
ATOM 1013 C CA . ALA A 1 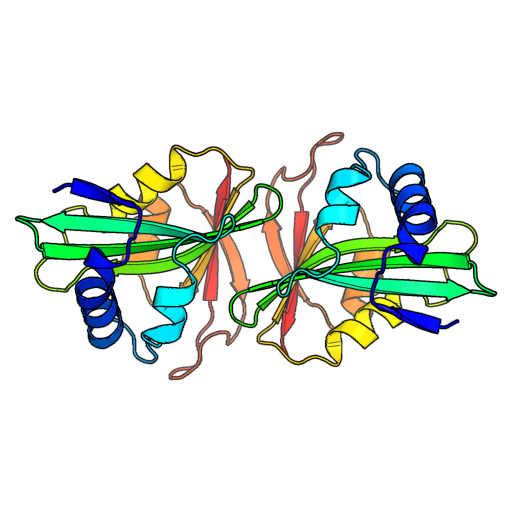128 ? 7.039 6.688 21.016 1 87.06 128 ALA A CA 1
ATOM 1014 C C . ALA A 1 128 ? 5.715 7.434 21.172 1 87.06 128 ALA A C 1
ATOM 1016 O O . ALA A 1 128 ? 5.57 8.555 20.672 1 87.06 128 ALA A O 1
ATOM 1017 N N . PRO A 1 129 ? 4.715 6.871 21.562 1 89.44 129 PRO A N 1
ATOM 1018 C CA . PRO A 1 129 ? 4.613 5.633 22.344 1 89.44 129 PRO A CA 1
ATOM 1019 C C . PRO A 1 129 ? 4.066 4.469 21.516 1 89.44 129 PRO A C 1
ATOM 1021 O O . PRO A 1 129 ? 3.586 4.664 20.406 1 89.44 129 PRO A O 1
ATOM 1024 N N . THR A 1 130 ? 4.207 3.303 22.031 1 94 130 THR A N 1
ATOM 1025 C CA . THR A 1 130 ? 3.625 2.123 21.391 1 94 130 THR A CA 1
ATOM 1026 C C . THR A 1 130 ? 2.104 2.221 21.359 1 94 130 THR A C 1
ATOM 1028 O O . THR A 1 130 ? 1.477 2.537 22.375 1 94 130 THR A O 1
ATOM 1031 N N . GLU A 1 131 ? 1.622 2.119 20.219 1 96.31 131 GLU A N 1
ATOM 1032 C CA . GLU A 1 131 ? 0.181 2.248 20.016 1 96.31 131 GLU A CA 1
ATOM 1033 C C . GLU A 1 131 ? -0.281 1.497 18.781 1 96.31 131 GLU A C 1
ATOM 1035 O O . GLU A 1 131 ? 0.487 1.326 17.828 1 96.31 131 GLU A O 1
ATOM 1040 N N . ASN A 1 132 ? -1.496 1.111 18.766 1 97 132 ASN A N 1
ATOM 1041 C CA . ASN A 1 132 ? -2.08 0.487 17.578 1 97 132 ASN A CA 1
ATOM 1042 C C . ASN A 1 132 ? -2.357 1.513 16.484 1 97 132 ASN A C 1
ATOM 1044 O O . ASN A 1 132 ? -2.49 2.705 16.766 1 97 132 ASN A O 1
ATOM 1048 N N . ALA A 1 133 ? -2.342 1.062 15.32 1 97.31 133 ALA A N 1
ATOM 1049 C CA . ALA A 1 133 ? -2.844 1.844 14.195 1 97.31 133 ALA A CA 1
ATOM 1050 C C . ALA A 1 133 ? -4.219 1.351 13.758 1 97.31 133 ALA A C 1
ATOM 1052 O O . ALA A 1 133 ? -4.453 0.143 13.664 1 97.31 133 ALA A O 1
ATOM 1053 N N . ILE A 1 134 ? -5.078 2.238 13.531 1 98.38 134 ILE A N 1
ATOM 1054 C CA . ILE A 1 134 ? -6.332 1.922 12.859 1 98.38 134 ILE A CA 1
ATOM 1055 C C . ILE A 1 134 ? -6.141 2.031 11.344 1 98.38 134 ILE A C 1
ATOM 1057 O O . ILE A 1 134 ? -5.574 3.012 10.852 1 98.38 134 ILE A O 1
ATOM 1061 N N . ILE A 1 135 ? -6.551 1.035 10.672 1 98.31 135 ILE A N 1
ATOM 1062 C CA . ILE A 1 135 ? -6.535 1.084 9.211 1 98.31 135 ILE A CA 1
ATOM 1063 C C . ILE A 1 135 ? -7.852 1.668 8.703 1 98.31 135 ILE A C 1
ATOM 1065 O O . ILE A 1 135 ? -8.922 1.109 8.953 1 98.31 135 ILE A O 1
ATOM 1069 N N . MET A 1 136 ? -7.793 2.795 8.016 1 98.62 136 MET A N 1
ATOM 1070 C CA . MET A 1 136 ? -8.984 3.406 7.441 1 98.62 136 MET A CA 1
ATOM 1071 C C . MET A 1 136 ? -8.906 3.432 5.922 1 98.62 136 MET A C 1
ATOM 1073 O O . MET A 1 136 ? -7.852 3.709 5.355 1 98.62 136 MET A O 1
ATOM 1077 N N . THR A 1 137 ? -10.023 3.092 5.312 1 98.31 137 THR A N 1
ATOM 1078 C CA . THR A 1 137 ? -10.031 2.969 3.859 1 98.31 137 THR A CA 1
ATOM 1079 C C . THR A 1 137 ? -11.266 3.631 3.264 1 98.31 137 THR A C 1
ATOM 1081 O O . THR A 1 137 ? -12.367 3.523 3.82 1 98.31 137 THR A O 1
ATOM 1084 N N . TYR A 1 138 ? -11.102 4.324 2.234 1 97.88 138 TYR A N 1
ATOM 1085 C CA . TYR A 1 138 ? -12.172 4.801 1.363 1 97.88 138 TYR A CA 1
ATOM 1086 C C . TYR A 1 138 ? -12.242 3.977 0.083 1 97.88 138 TYR A C 1
ATOM 1088 O O . TYR A 1 138 ? -11.25 3.863 -0.642 1 97.88 138 TYR A O 1
ATOM 1096 N N . GLU A 1 139 ? -13.328 3.443 -0.218 1 94.19 139 GLU A N 1
ATOM 1097 C CA . GLU A 1 139 ? -13.547 2.674 -1.438 1 94.19 139 GLU A CA 1
ATOM 1098 C C . GLU A 1 139 ? -14.391 3.455 -2.439 1 94.19 139 GLU A C 1
ATOM 1100 O O . GLU A 1 139 ? -15.453 3.973 -2.092 1 94.19 139 GLU A O 1
ATOM 1105 N N . PHE A 1 140 ? -13.898 3.549 -3.572 1 93.31 140 PHE A N 1
ATOM 1106 C CA . PHE A 1 140 ? -14.594 4.328 -4.59 1 93.31 140 PHE A CA 1
ATOM 1107 C C . PHE A 1 140 ? -15.773 3.541 -5.16 1 93.31 140 PHE A C 1
ATOM 1109 O O . PHE A 1 140 ? -15.727 2.312 -5.23 1 93.31 140 PHE A O 1
ATOM 1116 N N . MET B 1 1 ? 15.875 -25.578 -7.48 1 93.56 1 MET B N 1
ATOM 1117 C CA . MET B 1 1 ? 15.078 -24.359 -7.562 1 93.56 1 MET B CA 1
ATOM 1118 C C . MET B 1 1 ? 15.922 -23.141 -7.219 1 93.56 1 MET B C 1
ATOM 1120 O O . MET B 1 1 ? 16.703 -23.156 -6.258 1 93.56 1 MET B O 1
ATOM 1124 N N . ASN B 1 2 ? 15.859 -22.094 -8.023 1 97.62 2 ASN B N 1
ATOM 1125 C CA . ASN B 1 2 ? 16.594 -20.859 -7.805 1 97.62 2 ASN B CA 1
ATOM 1126 C C . ASN B 1 2 ? 15.641 -19.656 -7.707 1 97.62 2 ASN B C 1
ATOM 1128 O O . ASN B 1 2 ? 14.68 -19.562 -8.469 1 97.62 2 ASN B O 1
ATOM 1132 N N . ILE B 1 3 ? 15.945 -18.766 -6.777 1 98.44 3 ILE B N 1
ATOM 1133 C CA . ILE B 1 3 ? 15.219 -17.516 -6.676 1 98.44 3 ILE B CA 1
ATOM 1134 C C . ILE B 1 3 ? 16.062 -16.375 -7.242 1 98.44 3 ILE B C 1
ATOM 1136 O O . ILE B 1 3 ? 17.219 -16.188 -6.844 1 98.44 3 ILE B O 1
ATOM 1140 N N . GLU B 1 4 ? 15.469 -15.648 -8.156 1 97.75 4 GLU B N 1
ATOM 1141 C CA . GLU B 1 4 ? 16.188 -14.586 -8.867 1 97.75 4 GLU B CA 1
ATOM 1142 C C . GLU B 1 4 ? 15.359 -13.305 -8.914 1 97.75 4 GLU B C 1
ATOM 1144 O O . GLU B 1 4 ? 14.133 -13.344 -8.781 1 97.75 4 GLU B O 1
ATOM 1149 N N . LYS B 1 5 ? 16.125 -12.234 -9.117 1 97.88 5 LYS B N 1
ATOM 1150 C CA . LYS B 1 5 ? 15.422 -10.984 -9.438 1 97.88 5 LYS B CA 1
ATOM 1151 C C . LYS B 1 5 ? 14.734 -11.07 -10.797 1 97.88 5 LYS B C 1
ATOM 1153 O O . LYS B 1 5 ? 15.297 -11.617 -11.75 1 97.88 5 LYS B O 1
ATOM 1158 N N . PHE B 1 6 ? 13.586 -10.555 -10.906 1 98.62 6 PHE B N 1
ATOM 1159 C CA . PHE B 1 6 ? 12.852 -10.492 -12.156 1 98.62 6 PHE B CA 1
ATOM 1160 C C . PHE B 1 6 ? 13.57 -9.609 -13.172 1 98.62 6 PHE B C 1
ATOM 1162 O O . PHE B 1 6 ? 13.828 -8.438 -12.898 1 98.62 6 PHE B O 1
ATOM 1169 N N . GLU B 1 7 ? 13.945 -10.148 -14.242 1 98.12 7 GLU B N 1
ATOM 1170 C CA . GLU B 1 7 ? 14.594 -9.461 -15.359 1 98.12 7 GLU B CA 1
ATOM 1171 C C . GLU B 1 7 ? 13.891 -9.758 -16.672 1 98.12 7 GLU B C 1
ATOM 1173 O O . GLU B 1 7 ? 12.977 -10.586 -16.719 1 98.12 7 GLU B O 1
ATOM 1178 N N . GLU B 1 8 ? 14.352 -9.109 -17.703 1 98.12 8 GLU B N 1
ATOM 1179 C CA . GLU B 1 8 ? 13.719 -9.25 -19.016 1 98.12 8 GLU B CA 1
ATOM 1180 C C . GLU B 1 8 ? 13.719 -10.703 -19.484 1 98.12 8 GLU B C 1
ATOM 1182 O O . GLU B 1 8 ? 12.773 -11.148 -20.125 1 98.12 8 GLU B O 1
ATOM 1187 N N . LYS B 1 9 ? 14.703 -11.438 -19.141 1 98.25 9 LYS B N 1
ATOM 1188 C CA . LYS B 1 9 ? 14.812 -12.828 -19.578 1 98.25 9 LYS B CA 1
ATOM 1189 C C . LYS B 1 9 ? 13.703 -13.688 -18.969 1 98.25 9 LYS B C 1
ATOM 1191 O O . LYS B 1 9 ? 13.43 -14.781 -19.453 1 98.25 9 LYS B O 1
ATOM 1196 N N . HIS B 1 10 ? 13.125 -13.234 -17.938 1 98.62 10 HIS B N 1
ATOM 1197 C CA . HIS B 1 10 ? 12.078 -13.984 -17.234 1 98.62 10 HIS B CA 1
ATOM 1198 C C . HIS B 1 10 ? 10.695 -13.609 -17.766 1 98.62 10 HIS B C 1
ATOM 1200 O O . HIS B 1 10 ? 9.695 -14.211 -17.375 1 98.62 10 HIS B O 1
ATOM 1206 N N . LEU B 1 11 ? 10.578 -12.609 -18.578 1 98.5 11 LEU B N 1
ATOM 1207 C CA . LEU B 1 11 ? 9.32 -11.969 -18.938 1 98.5 11 LEU B CA 1
ATOM 1208 C C . LEU B 1 11 ? 8.352 -12.984 -19.547 1 98.5 11 LEU B C 1
ATOM 1210 O O . LEU B 1 11 ? 7.18 -13.023 -19.172 1 98.5 11 LEU B O 1
ATOM 1214 N N . ASP B 1 12 ? 8.82 -13.797 -20.484 1 98.62 12 ASP B N 1
ATOM 1215 C CA . ASP B 1 12 ? 7.945 -14.789 -21.109 1 98.62 12 ASP B CA 1
ATOM 1216 C C . ASP B 1 12 ? 7.348 -15.734 -20.062 1 98.62 12 ASP B C 1
ATOM 1218 O O . ASP B 1 12 ? 6.156 -16.047 -20.109 1 98.62 12 ASP B O 1
ATOM 1222 N N . GLY B 1 13 ? 8.156 -16.219 -19.188 1 98.69 13 GLY B N 1
ATOM 1223 C CA . GLY B 1 13 ? 7.707 -17.125 -18.156 1 98.69 13 GLY B CA 1
ATOM 1224 C C . GLY B 1 13 ? 6.715 -16.5 -17.203 1 98.69 13 GLY B C 1
ATOM 1225 O O . GLY B 1 13 ? 5.707 -17.125 -16.844 1 98.69 13 GLY B O 1
ATOM 1226 N N . VAL B 1 14 ? 6.969 -15.305 -16.781 1 98.75 14 VAL B N 1
ATOM 1227 C CA . VAL B 1 14 ? 6.086 -14.617 -15.844 1 98.75 14 VAL B CA 1
ATOM 1228 C C . VAL B 1 14 ? 4.754 -14.305 -16.516 1 98.75 14 VAL B C 1
ATOM 1230 O O . VAL B 1 14 ? 3.691 -14.422 -15.898 1 98.75 14 VAL B O 1
ATOM 1233 N N . GLU B 1 15 ? 4.855 -13.883 -17.812 1 98.62 15 GLU B N 1
ATOM 1234 C CA . GLU B 1 15 ? 3.625 -13.656 -18.562 1 98.62 15 GLU B CA 1
ATOM 1235 C C . GLU B 1 15 ? 2.783 -14.93 -18.625 1 98.62 15 GLU B C 1
ATOM 1237 O O . GLU B 1 15 ? 1.56 -14.875 -18.484 1 98.62 15 GLU B O 1
ATOM 1242 N N . LYS B 1 16 ? 3.418 -16.047 -18.891 1 98.56 16 LYS B N 1
ATOM 1243 C CA . LYS B 1 16 ? 2.727 -17.328 -18.906 1 98.56 16 LYS B CA 1
ATOM 1244 C C . LYS B 1 16 ? 2.041 -17.609 -17.578 1 98.56 16 LYS B C 1
ATOM 1246 O O . LYS B 1 16 ? 0.892 -18.062 -17.547 1 98.56 16 LYS B O 1
ATOM 1251 N N . ILE B 1 17 ? 2.705 -17.375 -16.531 1 98.69 17 ILE B N 1
ATOM 1252 C CA . ILE B 1 17 ? 2.137 -17.578 -15.203 1 98.69 17 ILE B CA 1
ATOM 1253 C C . ILE B 1 17 ? 0.915 -16.688 -15.023 1 98.69 17 ILE B C 1
ATOM 1255 O O . ILE B 1 17 ? -0.131 -17.141 -14.555 1 98.69 17 ILE B O 1
ATOM 1259 N N . GLU B 1 18 ? 1.085 -15.406 -15.359 1 97.88 18 GLU B N 1
ATOM 1260 C CA . GLU B 1 18 ? -0.025 -14.461 -15.273 1 97.88 18 GLU B CA 1
ATOM 1261 C C . GLU B 1 18 ? -1.261 -14.992 -15.992 1 97.88 18 GLU B C 1
ATOM 1263 O O . GLU B 1 18 ? -2.336 -15.094 -15.398 1 97.88 18 GLU B O 1
ATOM 1268 N N . LYS B 1 19 ? -1.097 -15.453 -17.234 1 97.56 19 LYS B N 1
ATOM 1269 C CA . LYS B 1 19 ? -2.203 -15.891 -18.078 1 97.56 19 LYS B CA 1
ATOM 1270 C C . LYS B 1 19 ? -2.809 -17.188 -17.547 1 97.56 19 LYS B C 1
ATOM 1272 O O . LYS B 1 19 ? -4.012 -17.422 -17.688 1 97.56 19 LYS B O 1
ATOM 1277 N N . THR B 1 20 ? -2.064 -17.984 -16.922 1 97.88 20 THR B N 1
ATOM 1278 C CA . THR B 1 20 ? -2.496 -19.281 -16.453 1 97.88 20 THR B CA 1
ATOM 1279 C C . THR B 1 20 ? -3.188 -19.172 -15.094 1 97.88 20 THR B C 1
ATOM 1281 O O . THR B 1 20 ? -4.164 -19.875 -14.82 1 97.88 20 THR B O 1
ATOM 1284 N N . CYS B 1 21 ? -2.75 -18.25 -14.258 1 96.56 21 CYS B N 1
ATOM 1285 C CA . CYS B 1 21 ? -3.115 -18.312 -12.844 1 96.56 21 CYS B CA 1
ATOM 1286 C C . CYS B 1 21 ? -4.141 -17.234 -12.5 1 96.56 21 CYS B C 1
ATOM 1288 O O . CYS B 1 21 ? -4.809 -17.312 -11.469 1 96.56 21 CYS B O 1
ATOM 1290 N N . PHE B 1 22 ? -4.285 -16.188 -13.305 1 93.44 22 PHE B N 1
ATOM 1291 C CA . PHE B 1 22 ? -5.137 -15.062 -12.906 1 93.44 22 PHE B CA 1
ATOM 1292 C C . PHE B 1 22 ? -6.227 -14.82 -13.945 1 93.44 22 PHE B C 1
ATOM 1294 O O . PHE B 1 22 ? -5.973 -14.891 -15.148 1 93.44 22 PHE B O 1
ATOM 1301 N N . ALA B 1 23 ? -7.426 -14.5 -13.43 1 89.38 23 ALA B N 1
ATOM 1302 C CA . ALA B 1 23 ? -8.555 -14.188 -14.305 1 89.38 23 ALA B CA 1
ATOM 1303 C C . ALA B 1 23 ? -8.312 -12.883 -15.055 1 89.38 23 ALA B C 1
ATOM 1305 O O . ALA B 1 23 ? -8.742 -12.734 -16.203 1 89.38 23 ALA B O 1
ATOM 1306 N N . HIS B 1 24 ? -7.641 -11.945 -14.477 1 89.19 24 HIS B N 1
ATOM 1307 C CA . HIS B 1 24 ? -7.273 -10.664 -15.07 1 89.19 24 HIS B CA 1
ATOM 1308 C C . HIS B 1 24 ? -5.77 -10.438 -14.992 1 89.19 24 HIS B C 1
ATOM 1310 O O . HIS B 1 24 ? -5.293 -9.68 -14.141 1 89.19 24 HIS B O 1
ATOM 1316 N N . PRO B 1 25 ? -5.059 -10.977 -15.891 1 94.75 25 PRO B N 1
ATOM 1317 C CA . PRO B 1 25 ? -3.596 -10.914 -15.836 1 94.75 25 PRO B CA 1
ATOM 1318 C C . PRO B 1 25 ? -3.055 -9.516 -16.141 1 94.75 25 PRO B C 1
ATOM 1320 O O . PRO B 1 25 ? -3.658 -8.773 -16.922 1 94.75 25 PRO B O 1
ATOM 1323 N N . TRP B 1 26 ? -1.936 -9.156 -15.477 1 94.19 26 TRP B N 1
ATOM 1324 C CA . TRP B 1 26 ? -1.176 -7.992 -15.922 1 94.19 26 TRP B CA 1
ATOM 1325 C C . TRP B 1 26 ? -0.719 -8.156 -17.375 1 94.19 26 TRP B C 1
ATOM 1327 O O . TRP B 1 26 ? -0.343 -9.258 -17.781 1 94.19 26 TRP B O 1
ATOM 1337 N N . SER B 1 27 ? -0.729 -7.102 -18.109 1 96.06 27 SER B N 1
ATOM 1338 C CA . SER B 1 27 ? -0.198 -7.148 -19.469 1 96.06 27 SER B CA 1
ATOM 1339 C C . SER B 1 27 ? 1.318 -7.312 -19.469 1 96.06 27 SER B C 1
ATOM 1341 O O . SER B 1 27 ? 1.977 -7.027 -18.453 1 96.06 27 SER B O 1
ATOM 1343 N N . ARG B 1 28 ? 1.772 -7.738 -20.562 1 97.12 28 ARG B N 1
ATOM 1344 C CA . ARG B 1 28 ? 3.219 -7.84 -20.719 1 97.12 28 ARG B CA 1
ATOM 1345 C C . ARG B 1 28 ? 3.896 -6.5 -20.469 1 97.12 28 ARG B C 1
ATOM 1347 O O . ARG B 1 28 ? 4.953 -6.441 -19.828 1 97.12 28 ARG B O 1
ATOM 1354 N N . GLU B 1 29 ? 3.295 -5.449 -20.922 1 96.25 29 GLU B N 1
ATOM 1355 C CA . GLU B 1 29 ? 3.834 -4.105 -20.734 1 96.25 29 GLU B CA 1
ATOM 1356 C C . GLU B 1 29 ? 3.867 -3.727 -19.25 1 96.25 29 GLU B C 1
ATOM 1358 O O . GLU B 1 29 ? 4.855 -3.168 -18.781 1 96.25 29 GLU B O 1
ATOM 1363 N N . ASN B 1 30 ? 2.857 -4.023 -18.609 1 93.81 30 ASN B N 1
ATOM 1364 C CA . ASN B 1 30 ? 2.811 -3.746 -17.172 1 93.81 30 ASN B CA 1
ATOM 1365 C C . ASN B 1 30 ? 3.9 -4.504 -16.422 1 93.81 30 ASN B C 1
ATOM 1367 O O . ASN B 1 30 ? 4.527 -3.957 -15.516 1 93.81 30 ASN B O 1
ATOM 1371 N N . LEU B 1 31 ? 4.098 -5.75 -16.844 1 97 31 LEU B N 1
ATOM 1372 C CA . LEU B 1 31 ? 5.152 -6.555 -16.25 1 97 31 LEU B CA 1
ATOM 1373 C C . LEU B 1 31 ? 6.527 -5.969 -16.562 1 97 31 LEU B C 1
ATOM 1375 O O . LEU B 1 31 ? 7.344 -5.777 -15.648 1 97 31 LEU B O 1
ATOM 1379 N N . LYS B 1 32 ? 6.738 -5.703 -17.766 1 97 32 LYS B N 1
ATOM 1380 C CA . LYS B 1 32 ? 8.023 -5.168 -18.203 1 97 32 LYS B CA 1
ATOM 1381 C C . LYS B 1 32 ? 8.352 -3.863 -17.484 1 97 32 LYS B C 1
ATOM 1383 O O . LYS B 1 32 ? 9.516 -3.611 -17.156 1 97 32 LYS B O 1
ATOM 1388 N N . ASN B 1 33 ? 7.402 -3.043 -17.219 1 93.31 33 ASN B N 1
ATOM 1389 C CA . ASN B 1 33 ? 7.578 -1.74 -16.578 1 93.31 33 ASN B CA 1
ATOM 1390 C C . ASN B 1 33 ? 8.031 -1.876 -15.133 1 93.31 33 ASN B C 1
ATOM 1392 O O . ASN B 1 33 ? 8.484 -0.904 -14.523 1 93.31 33 ASN B O 1
ATOM 1396 N N . GLN B 1 34 ? 7.883 -3.039 -14.633 1 94.31 34 GLN B N 1
ATOM 1397 C CA . GLN B 1 34 ? 8.336 -3.244 -13.258 1 94.31 34 GLN B CA 1
ATOM 1398 C C . GLN B 1 34 ? 9.852 -3.416 -13.203 1 94.31 34 GLN B C 1
ATOM 1400 O O . GLN B 1 34 ? 10.461 -3.242 -12.141 1 94.31 34 GLN B O 1
ATOM 1405 N N . ILE B 1 35 ? 10.398 -3.844 -14.281 1 95.94 35 ILE B N 1
ATOM 1406 C CA . ILE B 1 35 ? 11.82 -4.168 -14.312 1 95.94 35 ILE B CA 1
ATOM 1407 C C . ILE B 1 35 ? 12.641 -2.893 -14.133 1 95.94 35 ILE B C 1
ATOM 1409 O O . ILE B 1 35 ? 12.469 -1.922 -14.875 1 95.94 35 ILE B O 1
ATOM 1413 N N . GLY B 1 36 ? 13.484 -2.865 -13.055 1 90.62 36 GLY B N 1
ATOM 1414 C CA . GLY B 1 36 ? 14.406 -1.751 -12.867 1 90.62 36 GLY B CA 1
ATOM 1415 C C . GLY B 1 36 ? 13.828 -0.648 -11.992 1 90.62 36 GLY B C 1
ATOM 1416 O O . GLY B 1 36 ? 14.516 0.332 -11.695 1 90.62 36 GLY B O 1
ATOM 1417 N N . LEU B 1 37 ? 12.625 -0.761 -11.609 1 87.75 37 LEU B N 1
ATOM 1418 C CA . LEU B 1 37 ? 12.039 0.223 -10.711 1 87.75 37 LEU B CA 1
ATOM 1419 C C . LEU B 1 37 ? 12.477 -0.023 -9.273 1 87.75 37 LEU B C 1
ATOM 1421 O O . LEU B 1 37 ? 12.375 -1.144 -8.766 1 87.75 37 LEU B O 1
ATOM 1425 N N . ASP B 1 38 ? 12.883 0.959 -8.602 1 86.69 38 ASP B N 1
ATOM 1426 C CA . ASP B 1 38 ? 13.391 0.855 -7.234 1 86.69 38 ASP B CA 1
ATOM 1427 C C . ASP B 1 38 ? 12.281 0.46 -6.266 1 86.69 38 ASP B C 1
ATOM 1429 O O . ASP B 1 38 ? 12.539 -0.186 -5.246 1 86.69 38 ASP B O 1
ATOM 1433 N N . THR B 1 39 ? 11.078 0.784 -6.598 1 88.06 39 THR B N 1
ATOM 1434 C CA . THR B 1 39 ? 9.953 0.557 -5.699 1 88.06 39 THR B CA 1
ATOM 1435 C C . THR B 1 39 ? 9.312 -0.8 -5.969 1 88.06 39 THR B C 1
ATOM 1437 O O . THR B 1 39 ? 8.359 -1.188 -5.289 1 88.06 39 THR B O 1
ATOM 1440 N N . SER B 1 40 ? 9.812 -1.48 -7.07 1 93 40 SER B N 1
ATOM 1441 C CA . SER B 1 40 ? 9.25 -2.764 -7.477 1 93 40 SER B CA 1
ATOM 1442 C C . SER B 1 40 ? 10.242 -3.896 -7.262 1 93 40 SER B C 1
ATOM 1444 O O . SER B 1 40 ? 11.281 -3.955 -7.926 1 93 40 SER B O 1
ATOM 1446 N N . HIS B 1 41 ? 9.914 -4.754 -6.355 1 96.06 41 HIS B N 1
ATOM 1447 C CA . HIS B 1 41 ? 10.758 -5.895 -6.027 1 96.06 41 HIS B CA 1
ATOM 1448 C C . HIS B 1 41 ? 10.094 -7.207 -6.43 1 96.06 41 HIS B C 1
ATOM 1450 O O . HIS B 1 41 ? 9.328 -7.781 -5.652 1 96.06 41 HIS B O 1
ATOM 1456 N N . PHE B 1 42 ? 10.414 -7.664 -7.637 1 98.06 42 PHE B N 1
ATOM 1457 C CA . PHE B 1 42 ? 9.875 -8.914 -8.156 1 98.06 42 PHE B CA 1
ATOM 1458 C C . PHE B 1 42 ? 10.922 -10.016 -8.117 1 98.06 42 PHE B C 1
ATOM 1460 O O . PHE B 1 42 ? 12.055 -9.82 -8.562 1 98.06 42 PHE B O 1
ATOM 1467 N N . LEU B 1 43 ? 10.555 -11.102 -7.613 1 98.62 43 LEU B N 1
ATOM 1468 C CA . LEU B 1 43 ? 11.398 -12.297 -7.613 1 98.62 43 LEU B CA 1
ATOM 1469 C C . LEU B 1 43 ? 10.758 -13.406 -8.445 1 98.62 43 LEU B C 1
ATOM 1471 O O . LEU B 1 43 ? 9.531 -13.516 -8.508 1 98.62 43 LEU B O 1
ATOM 1475 N N . VAL B 1 44 ? 11.594 -14.219 -9.031 1 98.81 44 VAL B N 1
ATOM 1476 C CA . VAL B 1 44 ? 11.156 -15.367 -9.82 1 98.81 44 VA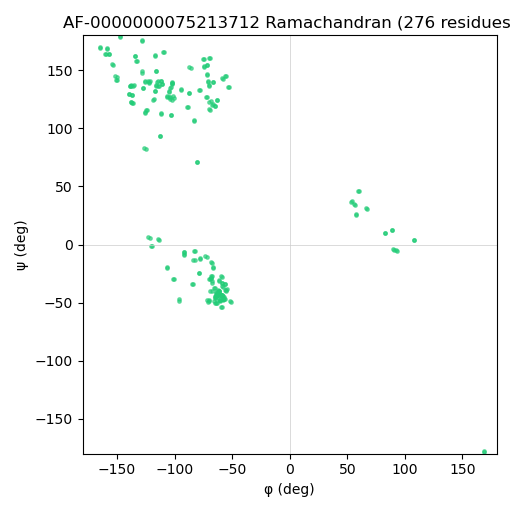L B CA 1
ATOM 1477 C C . VAL B 1 44 ? 11.836 -16.641 -9.297 1 98.81 44 VAL B C 1
ATOM 1479 O O . VAL B 1 44 ? 12.992 -16.594 -8.883 1 98.81 44 VAL B O 1
ATOM 1482 N N . ALA B 1 45 ? 11.102 -17.656 -9.25 1 98.88 45 ALA B N 1
ATOM 1483 C CA . ALA B 1 45 ? 11.641 -18.984 -8.992 1 98.88 45 ALA B CA 1
ATOM 1484 C C . ALA B 1 45 ? 11.781 -19.797 -10.281 1 98.88 45 ALA B C 1
ATOM 1486 O O . ALA B 1 45 ? 10.828 -19.922 -11.047 1 98.88 45 ALA B O 1
ATOM 1487 N N . THR B 1 46 ? 12.961 -20.297 -10.5 1 98.69 46 THR B N 1
ATOM 1488 C CA . THR B 1 46 ? 13.188 -21.125 -11.68 1 98.69 46 THR B CA 1
ATOM 1489 C C . THR B 1 46 ? 13.508 -22.562 -11.273 1 98.69 46 THR B C 1
ATOM 1491 O O . THR B 1 46 ? 14.164 -22.797 -10.258 1 98.69 46 THR B O 1
ATOM 1494 N N . VAL B 1 47 ? 12.969 -23.453 -12.023 1 98.19 47 VAL B N 1
ATOM 1495 C CA . VAL B 1 47 ? 13.242 -24.891 -11.898 1 98.19 47 VAL B CA 1
ATOM 1496 C C . VAL B 1 47 ? 13.719 -25.438 -13.234 1 98.19 47 VAL B C 1
ATOM 1498 O O . VAL B 1 47 ? 12.992 -25.406 -14.227 1 98.19 47 VAL B O 1
ATOM 1501 N N . ASP B 1 48 ? 14.984 -25.906 -13.242 1 96.12 48 ASP B N 1
ATOM 1502 C CA . ASP B 1 48 ? 15.586 -26.453 -14.461 1 96.12 48 ASP B CA 1
ATOM 1503 C C . ASP B 1 48 ? 15.531 -25.422 -15.586 1 96.12 48 ASP B C 1
ATOM 1505 O O . ASP B 1 48 ? 15.141 -25.75 -16.719 1 96.12 48 ASP B O 1
ATOM 1509 N N . GLY B 1 49 ? 15.672 -24.094 -15.219 1 95.06 49 GLY B N 1
ATOM 1510 C CA . GLY B 1 49 ? 15.773 -23.031 -16.203 1 95.06 49 GLY B CA 1
ATOM 1511 C C . GLY B 1 49 ? 14.43 -22.438 -16.594 1 95.06 49 GLY B C 1
ATOM 1512 O O . GLY B 1 49 ? 14.367 -21.453 -17.328 1 95.06 49 GLY B O 1
ATOM 1513 N N . ASN B 1 50 ? 13.383 -23.062 -16.047 1 97.75 50 ASN B N 1
ATOM 1514 C CA . ASN B 1 50 ? 12.047 -22.578 -16.359 1 97.75 50 ASN B CA 1
ATOM 1515 C C . ASN B 1 50 ? 11.461 -21.75 -15.219 1 97.75 50 ASN B C 1
ATOM 1517 O O . ASN B 1 50 ? 11.625 -22.094 -14.047 1 97.75 50 ASN B O 1
ATOM 1521 N N . VAL B 1 51 ? 10.812 -20.688 -15.617 1 98.75 51 VAL B N 1
ATOM 1522 C CA . VAL B 1 51 ? 10.125 -19.906 -14.602 1 98.75 51 VAL B CA 1
ATOM 1523 C C . VAL B 1 51 ? 8.93 -20.672 -14.047 1 98.75 51 VAL B C 1
ATOM 1525 O O . VAL B 1 51 ? 7.996 -20.984 -14.789 1 98.75 51 VAL B O 1
ATOM 1528 N N . ALA B 1 52 ? 8.977 -21 -12.789 1 98.88 52 ALA B N 1
ATOM 1529 C CA . ALA B 1 52 ? 7.961 -21.828 -12.148 1 98.88 52 ALA B CA 1
ATOM 1530 C C . ALA B 1 52 ? 6.977 -20.984 -11.344 1 98.88 52 ALA B C 1
ATOM 1532 O O . ALA B 1 52 ? 5.816 -21.359 -11.172 1 98.88 52 ALA B O 1
ATOM 1533 N N . GLY B 1 53 ? 7.426 -19.844 -10.82 1 98.88 53 GLY B N 1
ATOM 1534 C CA . GLY B 1 53 ? 6.629 -18.938 -10.008 1 98.88 53 GLY B CA 1
ATOM 1535 C C . GLY B 1 53 ? 7.258 -17.578 -9.844 1 98.88 53 GLY B C 1
ATOM 1536 O O . GLY B 1 53 ? 8.414 -17.359 -10.227 1 98.88 53 GLY B O 1
ATOM 1537 N N . TYR B 1 54 ? 6.492 -16.641 -9.289 1 98.88 54 TYR B N 1
ATOM 1538 C CA . TYR B 1 54 ? 7.039 -15.32 -9.016 1 98.88 54 TYR B CA 1
ATOM 1539 C C . TYR B 1 54 ? 6.238 -14.617 -7.922 1 98.88 54 TYR B C 1
ATOM 1541 O O . TYR B 1 54 ? 5.164 -15.086 -7.535 1 98.88 54 TYR B O 1
ATOM 1549 N N . MET B 1 55 ? 6.789 -13.602 -7.371 1 98.62 55 MET B N 1
ATOM 1550 C CA . MET B 1 55 ? 6.152 -12.727 -6.391 1 98.62 55 MET B CA 1
ATOM 1551 C C . MET B 1 55 ? 6.52 -11.266 -6.645 1 98.62 55 MET B C 1
ATOM 1553 O O . MET B 1 55 ? 7.691 -10.945 -6.844 1 98.62 55 MET B O 1
ATOM 1557 N N . GLY B 1 56 ? 5.535 -10.508 -6.688 1 97.56 56 GLY B N 1
ATOM 1558 C CA . GLY B 1 56 ? 5.734 -9.07 -6.777 1 97.56 56 GLY B CA 1
ATOM 1559 C C . GLY B 1 56 ? 5.516 -8.359 -5.457 1 97.56 56 GLY B C 1
ATOM 1560 O O . GLY B 1 56 ? 4.586 -8.68 -4.719 1 97.56 56 GLY B O 1
ATOM 1561 N N . LEU B 1 57 ? 6.355 -7.418 -5.16 1 97.19 57 LEU B N 1
ATOM 1562 C CA . LEU B 1 57 ? 6.301 -6.594 -3.959 1 97.19 57 LEU B CA 1
ATOM 1563 C C . LEU B 1 57 ? 6.602 -5.137 -4.289 1 97.19 57 LEU B C 1
ATOM 1565 O O . LEU B 1 57 ? 7.625 -4.832 -4.906 1 97.19 57 LEU B O 1
ATOM 1569 N N . GLN B 1 58 ? 5.668 -4.25 -3.953 1 94.31 58 GLN B N 1
ATOM 1570 C CA . GLN B 1 58 ? 5.922 -2.816 -4.027 1 94.31 58 GLN B CA 1
ATOM 1571 C C . GLN B 1 58 ? 6.387 -2.27 -2.68 1 94.31 58 GLN B C 1
ATOM 1573 O O . GLN B 1 58 ? 5.801 -2.586 -1.64 1 94.31 58 GLN B O 1
ATOM 1578 N N . ILE B 1 59 ? 7.418 -1.488 -2.713 1 91.94 59 ILE B N 1
ATOM 1579 C CA . ILE B 1 59 ? 7.953 -0.948 -1.469 1 91.94 59 ILE B CA 1
ATOM 1580 C C . ILE B 1 59 ? 7.863 0.576 -1.485 1 91.94 59 ILE B C 1
ATOM 1582 O O . ILE B 1 59 ? 8.359 1.225 -2.408 1 91.94 59 ILE B O 1
ATOM 1586 N N . PHE B 1 60 ? 7.207 1.037 -0.449 1 84.06 60 PHE B N 1
ATOM 1587 C CA . PHE B 1 60 ? 7.082 2.475 -0.239 1 84.06 60 PHE B CA 1
ATOM 1588 C C . PHE B 1 60 ? 7.309 2.83 1.226 1 84.06 60 PHE B C 1
ATOM 1590 O O . PHE B 1 60 ? 6.688 2.24 2.113 1 84.06 60 PHE B O 1
ATOM 1597 N N . GLY B 1 61 ? 8.227 3.826 1.472 1 80.19 61 GLY B N 1
ATOM 1598 C CA . GLY B 1 61 ? 8.414 4.285 2.84 1 80.19 61 GLY B CA 1
ATOM 1599 C C . GLY B 1 61 ? 8.812 3.174 3.791 1 80.19 61 GLY B C 1
ATOM 1600 O O . GLY B 1 61 ? 8.367 3.145 4.941 1 80.19 61 GLY B O 1
ATOM 1601 N N . GLY B 1 62 ? 9.43 2.146 3.238 1 88.88 62 GLY B N 1
ATOM 1602 C CA . GLY B 1 62 ? 9.844 1.032 4.078 1 88.88 62 GLY B CA 1
ATOM 1603 C C . GLY B 1 62 ? 8.734 0.038 4.344 1 88.88 62 GLY B C 1
ATOM 1604 O O . GLY B 1 62 ? 8.836 -0.791 5.25 1 88.88 62 GLY B O 1
ATOM 1605 N N . GLU B 1 63 ? 7.688 0.18 3.67 1 91.94 63 GLU B N 1
ATOM 1606 C CA . GLU B 1 63 ? 6.547 -0.726 3.77 1 91.94 63 GLU B CA 1
ATOM 1607 C C . GLU B 1 63 ? 6.371 -1.532 2.486 1 91.94 63 GLU B C 1
ATOM 1609 O O . GLU B 1 63 ? 6.539 -1.003 1.386 1 91.94 63 GLU B O 1
ATOM 1614 N N . GLY B 1 64 ? 6.031 -2.797 2.609 1 95.62 64 GLY B N 1
ATOM 1615 C CA . GLY B 1 64 ? 5.895 -3.672 1.455 1 95.62 64 GLY B CA 1
ATOM 1616 C C . GLY B 1 64 ? 4.461 -4.078 1.179 1 95.62 64 GLY B C 1
ATOM 1617 O O . GLY B 1 64 ? 3.723 -4.434 2.1 1 95.62 64 GLY B O 1
ATOM 1618 N N . TYR B 1 65 ? 4.094 -4.086 -0.096 1 96 65 TYR B N 1
ATOM 1619 C CA . TYR B 1 65 ? 2.76 -4.461 -0.546 1 96 65 TYR B CA 1
ATOM 1620 C C . TYR B 1 65 ? 2.828 -5.562 -1.596 1 96 65 TYR B C 1
ATOM 1622 O O . TYR B 1 65 ? 3.311 -5.34 -2.709 1 96 65 TYR B O 1
ATOM 1630 N N . VAL B 1 66 ? 2.336 -6.668 -1.254 1 97.31 66 VAL B N 1
ATOM 1631 C CA . VAL B 1 66 ? 2.369 -7.801 -2.17 1 97.31 66 VAL B CA 1
ATOM 1632 C C . VAL B 1 66 ? 1.365 -7.586 -3.301 1 97.31 66 VAL B C 1
ATOM 1634 O O . VAL B 1 66 ? 0.184 -7.336 -3.049 1 97.31 66 VAL B O 1
ATOM 1637 N N . THR B 1 67 ? 1.838 -7.695 -4.469 1 94.75 67 THR B N 1
ATOM 1638 C CA . THR B 1 67 ? 0.953 -7.52 -5.617 1 94.75 67 THR B CA 1
ATOM 1639 C C . THR B 1 67 ? 0.453 -8.867 -6.129 1 94.75 67 THR B C 1
ATOM 1641 O O . THR B 1 67 ? -0.744 -9.039 -6.367 1 94.75 67 THR B O 1
ATOM 1644 N N . ASN B 1 68 ? 1.353 -9.789 -6.281 1 95.06 68 ASN B N 1
ATOM 1645 C CA . ASN B 1 68 ? 1.029 -11.102 -6.816 1 95.06 68 ASN B CA 1
ATOM 1646 C C . ASN B 1 68 ? 1.976 -12.172 -6.281 1 95.06 68 ASN B C 1
ATOM 1648 O O . ASN B 1 68 ? 3.162 -11.914 -6.078 1 95.06 68 ASN B O 1
ATOM 1652 N N . VAL B 1 69 ? 1.45 -13.305 -6.082 1 98.06 69 VAL B N 1
ATOM 1653 C CA . VAL B 1 69 ? 2.182 -14.547 -5.863 1 98.06 69 VAL B CA 1
ATOM 1654 C C . VAL B 1 69 ? 1.537 -15.672 -6.66 1 98.06 69 VAL B C 1
ATOM 1656 O O . VAL B 1 69 ? 0.34 -15.938 -6.523 1 98.06 69 VAL B O 1
ATOM 1659 N N . ALA B 1 70 ? 2.314 -16.266 -7.504 1 98.31 70 ALA B N 1
ATOM 1660 C CA . ALA B 1 70 ? 1.733 -17.312 -8.328 1 98.31 70 ALA B CA 1
ATOM 1661 C C . ALA B 1 70 ? 2.781 -18.359 -8.695 1 98.31 70 ALA B C 1
ATOM 1663 O O . ALA B 1 70 ? 3.949 -18.031 -8.914 1 98.31 70 ALA B O 1
ATOM 1664 N N . VAL B 1 71 ? 2.365 -19.547 -8.703 1 98.69 71 VAL B N 1
ATOM 1665 C CA . VAL B 1 71 ? 3.158 -20.703 -9.125 1 98.69 71 VAL B CA 1
ATOM 1666 C C . VAL B 1 71 ? 2.389 -21.5 -10.172 1 98.69 71 VAL B C 1
ATOM 1668 O O . VAL B 1 71 ? 1.184 -21.719 -10.031 1 98.69 71 VAL B O 1
ATOM 1671 N N . LEU B 1 72 ? 3.035 -21.875 -11.203 1 98.62 72 LEU B N 1
ATOM 1672 C CA . LEU B 1 72 ? 2.393 -22.734 -12.203 1 98.62 72 LEU B CA 1
ATOM 1673 C C . LEU B 1 72 ? 1.855 -24 -11.555 1 98.62 72 LEU B C 1
ATOM 1675 O O . LEU B 1 72 ? 2.508 -24.594 -10.688 1 98.62 72 LEU B O 1
ATOM 1679 N N . PRO B 1 73 ? 0.729 -24.469 -12.078 1 98 73 PRO B N 1
ATOM 1680 C CA . PRO B 1 73 ? 0.087 -25.641 -11.469 1 98 73 PRO B CA 1
ATOM 1681 C C . PRO B 1 73 ? 1.023 -26.844 -11.375 1 98 73 PRO B C 1
ATOM 1683 O O . PRO B 1 73 ? 1.047 -27.531 -10.352 1 98 73 PRO B O 1
ATOM 1686 N N . GLU B 1 74 ? 1.803 -27.094 -12.289 1 97.62 74 GLU B N 1
ATOM 1687 C CA . GLU B 1 74 ? 2.646 -28.281 -12.352 1 97.62 74 GLU B CA 1
ATOM 1688 C C . GLU B 1 74 ? 3.785 -28.203 -11.336 1 97.62 74 GLU B C 1
ATOM 1690 O O . GLU B 1 74 ? 4.457 -29.203 -11.07 1 97.62 74 GLU B O 1
ATOM 1695 N N . TYR B 1 75 ? 3.971 -27.047 -10.734 1 98.25 75 TYR B N 1
ATOM 1696 C CA . TYR B 1 75 ? 5.062 -26.875 -9.789 1 98.25 75 TYR B CA 1
ATOM 1697 C C . TYR B 1 75 ? 4.531 -26.625 -8.383 1 98.25 75 TYR B C 1
ATOM 1699 O O . TYR B 1 75 ? 5.297 -26.312 -7.465 1 98.25 75 TYR B O 1
ATOM 1707 N N . ARG B 1 76 ? 3.242 -26.688 -8.156 1 97.06 76 ARG B N 1
ATOM 1708 C CA . ARG B 1 76 ? 2.641 -26.344 -6.871 1 97.06 76 ARG B CA 1
ATOM 1709 C C . ARG B 1 76 ? 2.885 -27.453 -5.844 1 97.06 76 ARG B C 1
ATOM 1711 O O . ARG B 1 76 ? 3.336 -28.547 -6.195 1 97.06 76 ARG B O 1
ATOM 1718 N N . LYS B 1 77 ? 2.775 -27.078 -4.602 1 96.44 77 LYS B N 1
ATOM 1719 C CA . LYS B 1 77 ? 2.934 -27.969 -3.453 1 96.44 77 LYS B CA 1
ATOM 1720 C C . LYS B 1 77 ? 4.375 -28.453 -3.328 1 96.44 77 LYS B C 1
ATOM 1722 O O . LYS B 1 77 ? 4.617 -29.578 -2.895 1 96.44 77 LYS B O 1
ATOM 1727 N N . GLN B 1 78 ? 5.25 -27.656 -3.748 1 97.19 78 GLN B N 1
ATOM 1728 C CA . GLN B 1 78 ? 6.668 -27.969 -3.668 1 97.19 78 GLN B CA 1
ATOM 1729 C C . GLN B 1 78 ? 7.43 -26.922 -2.871 1 97.19 78 GLN B C 1
ATOM 1731 O O . GLN B 1 78 ? 8.664 -26.875 -2.893 1 97.19 78 GLN B O 1
ATOM 1736 N N . GLY B 1 79 ? 6.715 -25.969 -2.279 1 97.94 79 GLY B N 1
ATOM 1737 C CA . GLY B 1 79 ? 7.328 -24.984 -1.401 1 97.94 79 GLY B CA 1
ATOM 1738 C C . GLY B 1 79 ? 7.824 -23.75 -2.137 1 97.94 79 GLY B C 1
ATOM 1739 O O . GLY B 1 79 ? 8.539 -22.922 -1.563 1 97.94 79 GLY B O 1
ATOM 1740 N N . ILE B 1 80 ? 7.465 -23.562 -3.369 1 98.56 80 ILE B N 1
ATOM 1741 C CA . ILE B 1 80 ? 8 -22.5 -4.207 1 98.56 80 ILE B CA 1
ATOM 1742 C C . ILE B 1 80 ? 7.477 -21.141 -3.719 1 98.56 80 ILE B C 1
ATOM 1744 O O . ILE B 1 80 ? 8.25 -20.203 -3.51 1 98.56 80 ILE B O 1
ATOM 1748 N N . ALA B 1 81 ? 6.211 -21.078 -3.5 1 98.69 81 ALA B N 1
ATOM 1749 C CA . ALA B 1 81 ? 5.637 -19.812 -3.045 1 98.69 81 ALA B CA 1
ATOM 1750 C C . ALA B 1 81 ? 6.207 -19.406 -1.69 1 98.69 81 ALA B C 1
ATOM 1752 O O . ALA B 1 81 ? 6.562 -18.234 -1.484 1 98.69 81 ALA B O 1
ATOM 1753 N N . GLU B 1 82 ? 6.309 -20.375 -0.83 1 98.62 82 GLU B N 1
ATOM 1754 C CA . GLU B 1 82 ? 6.887 -20.094 0.483 1 98.62 82 GLU B CA 1
ATOM 1755 C C . GLU B 1 82 ? 8.32 -19.578 0.36 1 98.62 82 GLU B C 1
ATOM 1757 O O . GLU B 1 82 ? 8.703 -18.641 1.048 1 98.62 82 GLU B O 1
ATOM 1762 N N . SER B 1 83 ? 9.086 -20.188 -0.48 1 98.69 83 SER B N 1
ATOM 1763 C CA . SER B 1 83 ? 10.469 -19.781 -0.683 1 98.69 83 SER B CA 1
ATOM 1764 C C . SER B 1 83 ? 10.555 -18.344 -1.202 1 98.69 83 SER B C 1
ATOM 1766 O O . SER B 1 83 ? 11.438 -17.594 -0.796 1 98.69 83 SER B O 1
ATOM 1768 N N . LEU B 1 84 ? 9.664 -17.969 -2.119 1 98.75 84 LEU B N 1
ATOM 1769 C CA . LEU B 1 84 ? 9.625 -16.609 -2.646 1 98.75 84 LEU B CA 1
ATOM 1770 C C . LEU B 1 84 ? 9.312 -15.602 -1.539 1 98.75 84 LEU B C 1
ATOM 1772 O O . LEU B 1 84 ? 9.984 -14.57 -1.422 1 98.75 84 LEU B O 1
ATOM 1776 N N . ILE B 1 85 ? 8.352 -15.945 -0.697 1 98.62 85 ILE B N 1
ATOM 1777 C CA . ILE B 1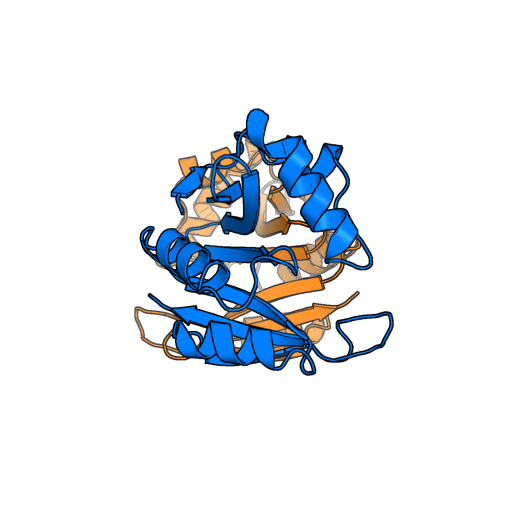 85 ? 7.941 -15.07 0.394 1 98.62 85 ILE B CA 1
ATOM 1778 C C . ILE B 1 85 ? 9.086 -14.906 1.389 1 98.62 85 ILE B C 1
ATOM 1780 O O . ILE B 1 85 ? 9.445 -13.789 1.765 1 98.62 85 ILE B O 1
ATOM 1784 N N . ARG B 1 86 ? 9.734 -15.992 1.737 1 98.44 86 ARG B N 1
ATOM 1785 C CA . ARG B 1 86 ? 10.828 -15.969 2.701 1 98.44 86 ARG B CA 1
ATOM 1786 C C . ARG B 1 86 ? 12.016 -15.172 2.16 1 98.44 86 ARG B C 1
ATOM 1788 O O . ARG B 1 86 ? 12.695 -14.469 2.912 1 98.44 86 ARG B O 1
ATOM 1795 N N . GLU B 1 87 ? 12.25 -15.297 0.9 1 98.44 87 GLU B N 1
ATOM 1796 C CA . GLU B 1 87 ? 13.328 -14.523 0.296 1 98.44 87 GLU B CA 1
ATOM 1797 C C . GLU B 1 87 ? 13.047 -13.023 0.392 1 98.44 87 GLU B C 1
ATOM 1799 O O . GLU B 1 87 ? 13.953 -12.242 0.7 1 98.44 87 GLU B O 1
ATOM 1804 N N . GLN B 1 88 ? 11.758 -12.609 0.115 1 97.62 88 GLN B N 1
ATOM 1805 C CA . GLN B 1 88 ? 11.383 -11.203 0.225 1 97.62 88 GLN B CA 1
ATOM 1806 C C . GLN B 1 88 ? 11.562 -10.695 1.652 1 97.62 88 GLN B C 1
ATOM 1808 O O . GLN B 1 88 ? 11.945 -9.547 1.862 1 97.62 88 GLN B O 1
ATOM 1813 N N . MET B 1 89 ? 11.398 -11.555 2.602 1 97.44 89 MET B N 1
ATOM 1814 C CA . MET B 1 89 ? 11.391 -11.195 4.016 1 97.44 89 MET B CA 1
ATOM 1815 C C . MET B 1 89 ? 12.812 -10.977 4.523 1 97.44 89 MET B C 1
ATOM 1817 O O . MET B 1 89 ? 13.016 -10.438 5.613 1 97.44 89 MET B O 1
ATOM 1821 N N . LYS B 1 90 ? 13.766 -11.375 3.738 1 96.69 90 LYS B N 1
ATOM 1822 C CA . LYS B 1 90 ? 15.148 -11.125 4.125 1 96.69 90 LYS B CA 1
ATOM 1823 C C . LYS B 1 90 ? 15.469 -9.633 4.086 1 96.69 90 LYS B C 1
ATOM 1825 O O . LYS B 1 90 ? 16.391 -9.164 4.766 1 96.69 90 LYS B O 1
ATOM 1830 N N . ASN B 1 91 ? 14.789 -8.906 3.227 1 91.88 91 ASN B N 1
ATOM 1831 C CA . ASN B 1 91 ? 14.891 -7.445 3.215 1 91.88 91 ASN B CA 1
ATOM 1832 C C . ASN B 1 91 ? 13.977 -6.812 4.258 1 91.88 91 ASN B C 1
ATOM 1834 O O . ASN B 1 91 ? 12.773 -6.66 4.02 1 91.88 91 ASN B O 1
ATOM 1838 N N . LYS B 1 92 ? 14.555 -6.312 5.332 1 91.69 92 LYS B N 1
ATOM 1839 C CA . LYS B 1 92 ? 13.734 -5.812 6.434 1 91.69 92 LYS B CA 1
ATOM 1840 C C . LYS B 1 92 ? 13.031 -4.512 6.047 1 91.69 92 LYS B C 1
ATOM 1842 O O . LYS B 1 92 ? 13.602 -3.678 5.34 1 91.69 92 LYS B O 1
ATOM 1847 N N . MET B 1 93 ? 11.836 -4.441 6.477 1 93.75 93 MET B N 1
ATOM 1848 C CA . MET B 1 93 ? 10.977 -3.27 6.324 1 93.75 93 MET B CA 1
ATOM 1849 C C . MET B 1 93 ? 10.031 -3.131 7.52 1 93.75 93 MET B C 1
ATOM 1851 O O . MET B 1 93 ? 10.133 -3.889 8.484 1 93.75 93 MET B O 1
ATOM 1855 N N . SER B 1 94 ? 9.258 -2.158 7.539 1 92.12 94 SER B N 1
ATOM 1856 C CA . SER B 1 94 ? 8.312 -2.002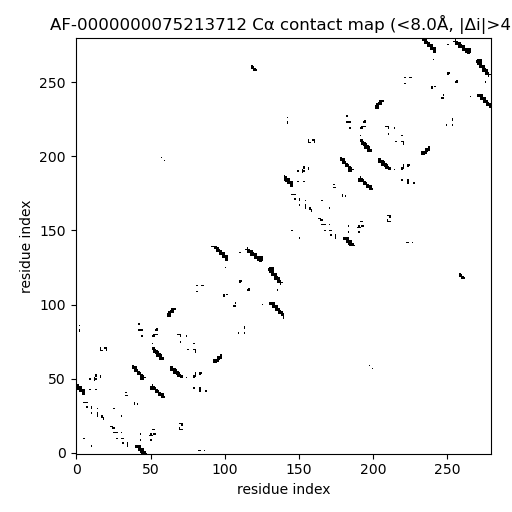 8.641 1 92.12 94 SER B CA 1
ATOM 1857 C C . SER B 1 94 ? 7.32 -3.156 8.688 1 92.12 94 SER B C 1
ATOM 1859 O O . SER B 1 94 ? 7.121 -3.771 9.734 1 92.12 94 SER B O 1
ATOM 1861 N N . PHE B 1 95 ? 6.738 -3.395 7.496 1 96 95 PHE B N 1
ATOM 1862 C CA . PHE B 1 95 ? 5.816 -4.52 7.367 1 96 95 PHE B CA 1
ATOM 1863 C C . PHE B 1 95 ? 5.652 -4.918 5.906 1 96 95 PHE B C 1
ATOM 1865 O O . PHE B 1 95 ? 6.09 -4.199 5.008 1 96 95 PHE B O 1
ATOM 1872 N N . ILE B 1 96 ? 5.133 -6.07 5.66 1 97.81 96 ILE B N 1
ATOM 1873 C CA . ILE B 1 96 ? 4.582 -6.516 4.383 1 97.81 96 ILE B CA 1
ATOM 1874 C C . ILE B 1 96 ? 3.094 -6.812 4.539 1 97.81 96 ILE B C 1
ATOM 1876 O O . ILE B 1 96 ? 2.68 -7.461 5.5 1 97.81 96 ILE B O 1
ATOM 1880 N N . THR B 1 97 ? 2.334 -6.332 3.674 1 97.56 97 THR B N 1
ATOM 1881 C CA . THR B 1 97 ? 0.894 -6.547 3.77 1 97.56 97 THR B CA 1
ATOM 1882 C C . THR B 1 97 ? 0.317 -6.949 2.414 1 97.56 97 THR B C 1
ATOM 1884 O O . THR B 1 97 ? 0.982 -6.812 1.386 1 97.56 97 THR B O 1
ATOM 1887 N N . LEU B 1 98 ? -0.875 -7.508 2.428 1 97.44 98 LEU B N 1
ATOM 1888 C CA . LEU B 1 98 ? -1.555 -7.949 1.214 1 97.44 98 LEU B CA 1
ATOM 1889 C C . LEU B 1 98 ? -3.057 -8.07 1.445 1 97.44 98 LEU B C 1
ATOM 1891 O O . LEU B 1 98 ? -3.521 -7.996 2.586 1 97.44 98 LEU B O 1
ATOM 1895 N N . GLU B 1 99 ? -3.766 -8.219 0.422 1 96.62 99 GLU B N 1
ATOM 1896 C CA . GLU B 1 99 ? -5.168 -8.617 0.399 1 96.62 99 GLU B CA 1
ATOM 1897 C C . GLU B 1 99 ? -5.34 -9.992 -0.236 1 96.62 99 GLU B C 1
ATOM 1899 O O . GLU B 1 99 ? -4.73 -10.289 -1.266 1 96.62 99 GLU B O 1
ATOM 1904 N N . VAL B 1 100 ? -6.156 -10.828 0.343 1 97.62 100 VAL B N 1
ATOM 1905 C CA . VAL B 1 100 ? -6.41 -12.172 -0.174 1 97.62 100 VAL B CA 1
ATOM 1906 C C . VAL B 1 100 ? -7.898 -12.492 -0.065 1 97.62 100 VAL B C 1
ATOM 1908 O O . VAL B 1 100 ? -8.547 -12.141 0.925 1 97.62 100 VAL B O 1
ATOM 1911 N N . ARG B 1 101 ? -8.422 -13.086 -1.126 1 96.44 101 ARG B N 1
ATOM 1912 C CA . ARG B 1 101 ? -9.812 -13.516 -1.074 1 96.44 101 ARG B CA 1
ATOM 1913 C C . ARG B 1 101 ? -10.07 -14.391 0.148 1 96.44 101 ARG B C 1
ATOM 1915 O O . ARG B 1 101 ? -9.266 -15.281 0.463 1 96.44 101 ARG B O 1
ATOM 1922 N N . GLU B 1 102 ? -11.117 -14.148 0.797 1 97.06 102 GLU B N 1
ATOM 1923 C CA . GLU B 1 102 ? -11.469 -14.922 1.985 1 97.06 102 GLU B CA 1
ATOM 1924 C C . GLU B 1 102 ? -11.617 -16.406 1.659 1 97.06 102 GLU B C 1
ATOM 1926 O O . GLU B 1 102 ? -11.383 -17.266 2.516 1 97.06 102 GLU B O 1
ATOM 1931 N N . SER B 1 103 ? -11.984 -16.766 0.401 1 96.94 103 SER B N 1
ATOM 1932 C CA . SER B 1 103 ? -12.18 -18.141 -0.019 1 96.94 103 SER B CA 1
ATOM 1933 C C . SER B 1 103 ? -10.852 -18.812 -0.387 1 96.94 103 SER B C 1
ATOM 1935 O O . SER B 1 103 ? -10.789 -20.031 -0.543 1 96.94 103 SER B O 1
ATOM 1937 N N . ASN B 1 104 ? -9.82 -18.016 -0.532 1 95.81 104 ASN B N 1
ATOM 1938 C CA . ASN B 1 104 ? -8.531 -18.562 -0.934 1 95.81 104 ASN B CA 1
ATOM 1939 C C . ASN B 1 104 ? -7.785 -19.172 0.25 1 95.81 104 ASN B C 1
ATOM 1941 O O . ASN B 1 104 ? -6.734 -18.672 0.657 1 95.81 104 ASN B O 1
ATOM 1945 N N . LEU B 1 105 ? -8.25 -20.234 0.698 1 97.5 105 LEU B N 1
ATOM 1946 C CA . LEU B 1 105 ? -7.773 -20.875 1.923 1 97.5 105 LEU B CA 1
ATOM 1947 C C . LEU B 1 105 ? -6.32 -21.312 1.781 1 97.5 105 LEU B C 1
ATOM 1949 O O . LEU B 1 105 ? -5.527 -21.156 2.709 1 97.5 105 LEU B O 1
ATOM 1953 N N . PRO B 1 106 ? -5.906 -21.875 0.622 1 96.12 106 PRO B N 1
ATOM 1954 C CA . PRO B 1 106 ? -4.5 -22.266 0.477 1 96.12 106 PRO B CA 1
ATOM 1955 C C . PRO B 1 106 ? -3.547 -21.078 0.632 1 96.12 106 PRO B C 1
ATOM 1957 O O . PRO B 1 106 ? -2.504 -21.203 1.278 1 96.12 106 PRO B O 1
ATOM 1960 N N . ALA B 1 107 ? -3.865 -19.938 0.04 1 97.31 107 ALA B N 1
ATOM 1961 C CA . ALA B 1 107 ? -3.029 -18.75 0.177 1 97.31 107 ALA B CA 1
ATOM 1962 C C . ALA B 1 107 ? -3 -18.266 1.624 1 97.31 107 ALA B C 1
ATOM 1964 O O . ALA B 1 107 ? -1.937 -17.922 2.148 1 97.31 107 ALA B O 1
ATOM 1965 N N . ILE B 1 108 ? -4.148 -18.203 2.234 1 98.38 108 ILE B N 1
ATOM 1966 C CA . ILE B 1 108 ? -4.246 -17.781 3.627 1 98.38 108 ILE B CA 1
ATOM 1967 C C . ILE B 1 108 ? -3.365 -18.672 4.5 1 98.38 108 ILE B C 1
ATOM 1969 O O . ILE B 1 108 ? -2.621 -18.188 5.352 1 98.38 108 ILE B O 1
ATOM 1973 N N . SER B 1 109 ? -3.477 -19.984 4.289 1 98.25 109 SER B N 1
ATOM 1974 C CA . SER B 1 109 ? -2.652 -20.938 5.023 1 98.25 109 SER B CA 1
ATOM 1975 C C . SER B 1 109 ? -1.166 -20.688 4.793 1 98.25 109 SER B C 1
ATOM 1977 O O . SER B 1 109 ? -0.371 -20.719 5.734 1 98.25 109 SER B O 1
ATOM 1979 N N . LEU B 1 110 ? -0.789 -20.438 3.619 1 98.19 110 LEU B N 1
ATOM 1980 C CA . LEU B 1 110 ? 0.595 -20.156 3.258 1 98.19 110 LEU B CA 1
ATOM 1981 C C . LEU B 1 110 ? 1.108 -18.938 4.004 1 98.19 110 LEU B C 1
ATOM 1983 O O . LEU B 1 110 ? 2.174 -18.969 4.621 1 98.19 110 LEU B O 1
ATOM 1987 N N . TYR B 1 111 ? 0.358 -17.828 3.883 1 98.62 111 TYR B N 1
ATOM 1988 C CA . TYR B 1 111 ? 0.779 -16.578 4.523 1 98.62 111 TYR B CA 1
ATOM 1989 C C . TYR B 1 111 ? 0.846 -16.75 6.03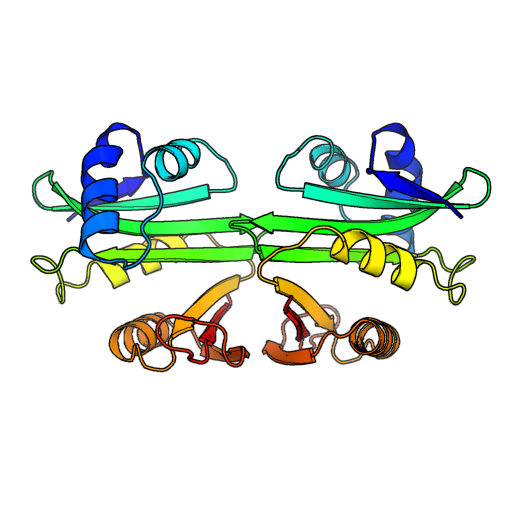9 1 98.62 111 TYR B C 1
ATOM 1991 O O . TYR B 1 111 ? 1.761 -16.234 6.688 1 98.62 111 TYR B O 1
ATOM 1999 N N . THR B 1 112 ? -0.14 -17.484 6.562 1 98.62 112 THR B N 1
ATOM 2000 C CA . THR B 1 112 ? -0.128 -17.766 7.992 1 98.62 112 THR B CA 1
ATOM 2001 C C . THR B 1 112 ? 1.128 -18.531 8.383 1 98.62 112 THR B C 1
ATOM 2003 O O . THR B 1 112 ? 1.798 -18.188 9.359 1 98.62 112 THR B O 1
ATOM 2006 N N . LYS B 1 113 ? 1.402 -19.531 7.637 1 98.25 113 LYS B N 1
ATOM 2007 C CA . LYS B 1 113 ? 2.6 -20.328 7.863 1 98.25 113 LYS B CA 1
ATOM 2008 C C . LYS B 1 113 ? 3.855 -19.469 7.836 1 98.25 113 LYS B C 1
ATOM 2010 O O . LYS B 1 113 ? 4.812 -19.734 8.57 1 98.25 113 LYS B O 1
ATOM 2015 N N . CYS B 1 114 ? 3.879 -18.453 7.023 1 98.44 114 CYS B N 1
ATOM 2016 C CA . CYS B 1 114 ? 5.031 -17.562 6.875 1 98.44 114 CYS B CA 1
ATOM 2017 C C . CYS B 1 114 ? 5.043 -16.5 7.965 1 98.44 114 CYS B C 1
ATOM 2019 O O . CYS B 1 114 ? 5.934 -15.648 7.992 1 98.44 114 CYS B O 1
ATOM 2021 N N . GLY B 1 115 ? 4.008 -16.406 8.82 1 98.31 115 GLY B N 1
ATOM 2022 C CA . GLY B 1 115 ? 4.027 -15.508 9.961 1 98.31 115 GLY B CA 1
ATOM 2023 C C . GLY B 1 115 ? 3.119 -14.305 9.797 1 98.31 115 GLY B C 1
ATOM 2024 O O . GLY B 1 115 ? 3.098 -13.414 10.648 1 98.31 115 GLY B O 1
ATOM 2025 N N . PHE B 1 116 ? 2.391 -14.273 8.711 1 98.62 116 PHE B N 1
ATOM 2026 C CA . PHE B 1 116 ? 1.418 -13.203 8.531 1 98.62 116 PHE B CA 1
ATOM 2027 C C . PHE B 1 116 ? 0.227 -13.391 9.469 1 98.62 116 PHE B C 1
ATOM 2029 O O . PHE B 1 116 ? -0.126 -14.523 9.812 1 98.62 116 PHE B O 1
ATOM 2036 N N . LYS B 1 117 ? -0.432 -12.281 9.797 1 98.12 117 LYS B N 1
ATOM 2037 C CA . LYS B 1 117 ? -1.629 -12.289 10.633 1 98.12 117 LYS B CA 1
ATOM 2038 C C . LYS B 1 117 ? -2.771 -11.531 9.969 1 98.12 117 LYS B C 1
ATOM 2040 O O . LYS B 1 117 ? -2.539 -10.57 9.227 1 98.12 117 LYS B O 1
ATOM 2045 N N . ASN B 1 118 ? -3.967 -11.969 10.219 1 98.12 118 ASN B N 1
ATOM 2046 C CA . ASN B 1 118 ? -5.148 -11.219 9.812 1 98.12 118 ASN B CA 1
ATOM 2047 C C . ASN B 1 118 ? -5.297 -9.922 10.609 1 98.12 118 ASN B C 1
ATOM 2049 O O . ASN B 1 118 ? -5.355 -9.953 11.836 1 98.12 118 ASN B O 1
ATOM 2053 N N . VAL B 1 119 ? -5.355 -8.805 9.891 1 98.12 119 VAL B N 1
ATOM 2054 C CA . VAL B 1 119 ? -5.43 -7.543 10.625 1 98.12 119 VAL B CA 1
ATOM 2055 C C . VAL B 1 119 ? -6.715 -6.805 10.25 1 98.12 119 VAL B C 1
ATOM 2057 O O . VAL B 1 119 ? -6.996 -5.73 10.789 1 98.12 119 VAL B O 1
ATOM 2060 N N . GLY B 1 120 ? -7.488 -7.395 9.344 1 97.81 120 GLY B N 1
ATOM 2061 C CA . GLY B 1 120 ? -8.711 -6.711 8.953 1 97.81 120 GLY B CA 1
ATOM 2062 C C . GLY B 1 120 ? -9.375 -7.32 7.738 1 97.81 120 GLY B C 1
ATOM 2063 O O . GLY B 1 120 ? -8.945 -8.359 7.242 1 97.81 120 GLY B O 1
ATOM 2064 N N . ILE B 1 121 ? -10.477 -6.664 7.355 1 97.38 121 ILE B N 1
ATOM 2065 C CA . ILE B 1 121 ? -11.273 -7.121 6.227 1 97.38 121 ILE B CA 1
ATOM 2066 C C . ILE B 1 121 ? -11.711 -5.926 5.387 1 97.38 121 ILE B C 1
ATOM 2068 O O . ILE B 1 121 ? -12.109 -4.891 5.926 1 97.38 121 ILE B O 1
ATOM 2072 N N . ARG B 1 122 ? -11.625 -6.047 4.102 1 95.69 122 ARG B N 1
ATOM 2073 C CA . ARG B 1 122 ? -12.25 -5.117 3.166 1 95.69 122 ARG B CA 1
ATOM 2074 C C . ARG B 1 122 ? -13.508 -5.715 2.557 1 95.69 122 ARG B C 1
ATOM 2076 O O . ARG B 1 122 ? -13.438 -6.594 1.698 1 95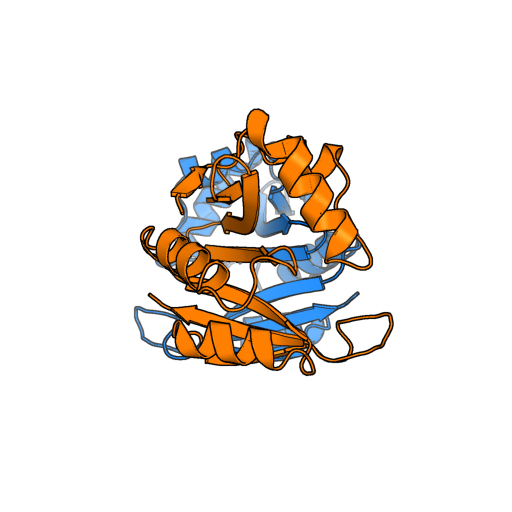.69 122 ARG B O 1
ATOM 2083 N N . PRO B 1 123 ? -14.586 -5.219 2.861 1 93.81 123 PRO B N 1
ATOM 2084 C CA . PRO B 1 123 ? -15.836 -5.82 2.393 1 93.81 123 PRO B CA 1
ATOM 2085 C C . PRO B 1 123 ? -16.047 -5.648 0.89 1 93.81 123 PRO B C 1
ATOM 2087 O O . PRO B 1 123 ? -15.742 -4.59 0.336 1 93.81 123 PRO B O 1
ATOM 2090 N N . ASN B 1 124 ? -16.516 -6.742 0.16 1 93.88 124 ASN B N 1
ATOM 2091 C CA . ASN B 1 124 ? -16.891 -6.734 -1.252 1 93.88 124 ASN B CA 1
ATOM 2092 C C . ASN B 1 124 ? -15.758 -6.18 -2.123 1 93.88 124 ASN B C 1
ATOM 2094 O O . ASN B 1 124 ? -16.016 -5.422 -3.061 1 93.88 124 ASN B O 1
ATOM 2098 N N . PHE B 1 125 ? -14.617 -6.527 -1.716 1 93.31 125 PHE B N 1
ATOM 2099 C CA . PHE B 1 125 ? -13.43 -5.988 -2.361 1 93.31 125 PHE B CA 1
ATOM 2100 C C . PHE B 1 125 ? -13.25 -6.586 -3.752 1 93.31 125 PHE B C 1
ATOM 2102 O O . PHE B 1 125 ? -12.969 -5.867 -4.715 1 93.31 125 PHE B O 1
ATOM 2109 N N . TYR B 1 126 ? -13.359 -7.879 -3.789 1 92.06 126 TYR B N 1
ATOM 2110 C CA . TYR B 1 126 ? -13.172 -8.578 -5.055 1 92.06 126 TYR B CA 1
ATOM 2111 C C . TYR B 1 126 ? -14.484 -8.656 -5.832 1 92.06 126 TYR B C 1
ATOM 2113 O O . TYR B 1 126 ? -15.562 -8.688 -5.238 1 92.06 126 TYR B O 1
ATOM 2121 N N . SER B 1 127 ? -14.203 -8.727 -7.16 1 87.44 127 SER B N 1
ATOM 2122 C CA . SER B 1 127 ? -15.336 -8.953 -8.062 1 87.44 127 SER B CA 1
ATOM 2123 C C . SER B 1 127 ? -15.188 -10.273 -8.812 1 87.44 127 SER B C 1
ATOM 2125 O O . SER B 1 127 ? -14.109 -10.867 -8.828 1 87.44 127 SER B O 1
ATOM 2127 N N . ALA B 1 128 ? -16.234 -10.82 -9.414 1 86.88 128 ALA B N 1
ATOM 2128 C CA . ALA B 1 128 ? -16.266 -12.031 -10.234 1 86.88 128 ALA B CA 1
ATOM 2129 C C . ALA B 1 128 ? -15.797 -13.242 -9.445 1 86.88 128 ALA B C 1
ATOM 2131 O O . ALA B 1 128 ? -14.82 -13.898 -9.82 1 86.88 128 ALA B O 1
ATOM 2132 N N . PRO B 1 129 ? -16.203 -13.438 -8.328 1 89.12 129 PRO B N 1
ATOM 2133 C CA . PRO B 1 129 ? -17.422 -12.961 -7.668 1 89.12 129 PRO B CA 1
ATOM 2134 C C . PRO B 1 129 ? -17.125 -11.938 -6.574 1 89.12 129 PRO B C 1
ATOM 2136 O O . PRO B 1 129 ? -15.977 -11.742 -6.191 1 89.12 129 PRO B O 1
ATOM 2139 N N . THR B 1 130 ? -18.141 -11.266 -6.164 1 93.88 130 THR B N 1
ATOM 2140 C CA . THR B 1 130 ? -18.016 -10.336 -5.043 1 93.88 130 THR B CA 1
ATOM 2141 C C . THR B 1 130 ? -17.641 -11.078 -3.766 1 93.88 130 THR B C 1
ATOM 2143 O O . THR B 1 130 ? -18.25 -12.102 -3.432 1 93.88 130 THR B O 1
ATOM 2146 N N . GLU B 1 131 ? -16.594 -10.641 -3.23 1 96.25 131 GLU B N 1
ATOM 2147 C CA . GLU B 1 131 ? -16.078 -11.289 -2.027 1 96.25 131 GLU B CA 1
ATOM 2148 C C . GLU B 1 131 ? -15.242 -10.32 -1.19 1 96.25 131 GLU B C 1
ATOM 2150 O O . GLU B 1 131 ? -14.656 -9.375 -1.723 1 96.25 131 GLU B O 1
ATOM 2155 N N . ASN B 1 132 ? -15.156 -10.578 0.067 1 97 132 ASN B N 1
ATOM 2156 C CA . ASN B 1 132 ? -14.297 -9.789 0.945 1 97 132 ASN B CA 1
ATOM 2157 C C . ASN B 1 132 ? -12.82 -10.133 0.742 1 97 132 ASN B C 1
ATOM 2159 O O . ASN B 1 132 ? -12.492 -11.211 0.251 1 97 132 ASN B O 1
ATOM 2163 N N . ALA B 1 133 ? -12.031 -9.211 1.022 1 97.25 133 ALA B N 1
ATOM 2164 C CA . ALA B 1 133 ? -10.594 -9.461 1.139 1 97.25 133 ALA B CA 1
ATOM 2165 C C . ALA B 1 133 ? -10.156 -9.492 2.602 1 97.25 133 ALA B C 1
ATOM 2167 O O . ALA B 1 133 ? -10.586 -8.656 3.402 1 97.25 133 ALA B O 1
ATOM 2168 N N . ILE B 1 134 ? -9.398 -10.438 2.918 1 98.38 134 ILE B N 1
ATOM 2169 C CA . ILE B 1 134 ? -8.703 -10.43 4.199 1 98.38 134 ILE B CA 1
ATOM 2170 C C . ILE B 1 134 ? -7.379 -9.68 4.066 1 98.38 134 ILE B C 1
ATOM 2172 O O . ILE B 1 134 ? -6.621 -9.906 3.121 1 98.38 134 ILE B O 1
ATOM 2176 N N . ILE B 1 135 ? -7.168 -8.789 4.945 1 98.38 135 ILE B N 1
ATOM 2177 C CA . ILE B 1 135 ? -5.887 -8.102 4.988 1 98.38 135 ILE B CA 1
ATOM 2178 C C . ILE B 1 135 ? -4.914 -8.875 5.871 1 98.38 135 ILE B C 1
ATOM 2180 O O . ILE B 1 135 ? -5.168 -9.07 7.062 1 98.38 135 ILE B O 1
ATOM 2184 N N . MET B 1 136 ? -3.818 -9.336 5.316 1 98.62 136 MET B N 1
ATOM 2185 C CA . MET B 1 136 ? -2.799 -10.047 6.086 1 98.62 136 MET B CA 1
ATOM 2186 C C . MET B 1 136 ? -1.484 -9.273 6.086 1 98.62 136 MET B C 1
ATOM 2188 O O . MET B 1 136 ? -1.083 -8.719 5.062 1 98.62 136 MET B O 1
ATOM 2192 N N . THR B 1 137 ? -0.881 -9.227 7.258 1 98.25 137 THR B N 1
ATOM 2193 C CA . THR B 1 137 ? 0.323 -8.414 7.398 1 98.25 137 THR B CA 1
ATOM 2194 C C . THR B 1 137 ? 1.393 -9.164 8.188 1 98.25 137 THR B C 1
ATOM 2196 O O . THR B 1 137 ? 1.085 -9.852 9.164 1 98.25 137 THR B O 1
ATOM 2199 N N . TYR B 1 138 ? 2.559 -9.109 7.77 1 97.88 138 TYR B N 1
ATOM 2200 C CA . TYR B 1 138 ? 3.748 -9.508 8.508 1 97.88 138 TYR B CA 1
ATOM 2201 C C . TYR B 1 138 ? 4.496 -8.297 9.047 1 97.88 138 TYR B C 1
ATOM 2203 O O . TYR B 1 138 ? 4.875 -7.406 8.281 1 97.88 138 TYR B O 1
ATOM 2211 N N . GLU B 1 139 ? 4.723 -8.227 10.266 1 94.19 139 GLU B N 1
ATOM 2212 C CA . GLU B 1 139 ? 5.473 -7.148 10.898 1 94.19 139 GLU B CA 1
ATOM 2213 C C . GLU B 1 139 ? 6.863 -7.613 11.32 1 94.19 139 GLU B C 1
ATOM 2215 O O . GLU B 1 139 ? 7.004 -8.648 11.977 1 94.19 139 GLU B O 1
ATOM 2220 N N . PHE B 1 140 ? 7.809 -6.918 10.922 1 93.31 140 PHE B N 1
ATOM 2221 C CA . PHE B 1 140 ? 9.188 -7.309 11.203 1 93.31 140 PHE B CA 1
ATOM 2222 C C . PHE B 1 140 ? 9.555 -6.977 12.641 1 93.31 140 PHE B C 1
ATOM 2224 O O . PHE B 1 140 ? 9.055 -6.004 13.211 1 93.31 140 PHE B O 1
#

Sequence (280 aa):
MNIEKFEEKHLDGVEKIEKTCFAHPWSRENLKNQIGLDTSHFLVATVDGNVAGYMGLQIFGGEGYVTNVAVLPEYRKQGIAESLIREQMKNKMSFITLEVRESNLPAISLYTKCGFKNVGIRPNFYSAPTENAIIMTYEFMNIEKFEEKHLDGVEKIEKTCFAHPWSRENLKNQIGLDTSHFLVATVDGNVAGYMGLQIFGGEGYVTNVAVLPEYRKQGIAESLIREQMKNKMSFITLEVRESNLPAISLYTKCGFKNVGIRPNFYSAPTENAIIMTYEF

Radius of gyration: 19.98 Å; Cα contacts (8 Å, |Δi|>4): 517; chains: 2; bounding box: 35×62×44 Å

Solvent-accessible surface area (backbone atoms only — not comparable to full-atom values): 15423 Å² total; per-residue (Å²): 119,45,81,40,75,52,45,79,89,45,44,68,37,53,45,50,40,30,64,72,73,39,98,77,47,73,49,66,66,60,55,56,63,39,52,89,36,90,42,39,52,39,37,31,32,27,48,96,86,35,61,39,30,38,34,35,29,38,48,54,97,50,30,34,38,52,76,46,74,50,58,38,77,94,53,55,95,66,55,57,68,58,50,52,53,54,57,57,61,70,60,83,43,60,31,38,34,38,73,40,54,68,82,42,52,71,58,51,50,49,42,43,73,73,60,30,40,82,36,34,47,42,78,62,61,39,69,94,60,74,31,39,23,35,30,35,36,31,72,107,120,46,81,40,74,53,44,78,90,44,45,68,40,53,46,50,40,31,63,72,74,39,97,76,47,75,50,66,64,62,55,58,64,40,52,88,38,89,42,40,52,39,37,30,32,28,48,97,86,35,61,39,31,40,33,35,29,37,49,53,97,50,31,34,37,51,74,46,74,51,59,36,78,95,53,56,96,67,55,56,68,58,51,51,54,54,57,57,61,69,60,83,44,60,32,38,34,38,73,40,54,69,83,42,52,71,59,51,51,49,43,42,73,73,60,30,41,81,35,34,48,42,77,63,61,38,67,96,59,75,32,40,22,34,29,36,36,32,72,107

Organism: NCBI:txid290054

Secondary structure (DSSP, 8-state):
-EEEE--GGGHHHHHHHHHHH-SSPPPHHHHHTTTT-TTEEEEEEEETTEEEEEEEEEEETTEEEEEEEEE-GGG-SSSHHHHHHHHHHTS--SEEEEEEETT-HHHHHHHHHTT-EEEEEEEEEETTTTEEEEEEEEE-/-EEEE--GGGHHHHHHHHHHH-SSPPPHHHHHTTTT-TTEEEEEEEETTEEEEEEEEEEETTEEEEEEEEE-GGG-SSSHHHHHHHHHHTS--SEEEEEEETT-HHHHHHHHHTT-EEEEEEEEEETTTTEEEEEEEEE-

Nearest PDB structures (foldseek):
  3ey5-assembly1_A  TM=7.225E-01  e=5.342E-08  Bacteroides thetaiotaomicron
  6wqb-assembly1_A  TM=8.240E-01  e=7.246E-07  Legionella hackeliae
  7wx6-assembly1_A  TM=8.090E-01  e=1.246E-05  Legionella pneumophila
  7wx5-assembly1_A  TM=7.912E-01  e=1.322E-05  Legionella pneumophila
  4crz-assembly1_B  TM=7.317E-01  e=8.229E-06  Escherichia coli K-12

pLDDT: mean 96.15, std 3.33, range [80.19, 98.88]

Foldseek 3Di:
DDKDWDDPVCLVQVQVQQVQPDPDGDDSVRVNVLPPDPQKTKMFDDDPRGTFWMWIWGDDPQEIETDDTTGDPVCPPVCRSVVRVVVVVVDHGQKYKYWDFPPPVVVVVSLVVSPWDFDDKAAQPDPVPRTIITMIMGGD/DDKDWDDPVQLVQVQVQQVQPDPDGDDSVRVNVLPPDPQKTKMFDDDPRGTFWMWIWGDDPQEIETDDTTGDPVCPPVCRSVVRVVVVVVDHGQKYKYWDFPPPVVVVVSLVVSPWDFDDKAAQPDPVPRTIITMIMGGD

InterPro domains:
  IPR000182 GNAT domain [PF00583] (13-116)
  IPR000182 GNAT domain [PS51186] (1-140)
  IPR006464 N-acetyltransferase RimI/Ard1 [TIGR01575] (10-136)
  IPR016181 Acyl-CoA N-acyltransferase [SSF55729] (1-139)
  IPR050680 YpeA/RimI acetyltransferase [PTHR43420] (41-131)